Protein AF-0000000083627954 (afdb_homodimer)

Nearest PDB structures (foldseek):
  4v6y-assembly1_BO  TM=8.436E-01  e=3.406E-04  Escherichia coli K-12
  4v6o-assembly1_BQ  TM=8.320E-01  e=8.347E-04  Escherichia coli
  5ady-assembly1_O  TM=8.513E-01  e=1.393E-03  Escherichia coli K-12
  6q98-assembly1_O  TM=7.964E-01  e=1.011E-03  Escherichia coli
  4v73-assembly1_BO  TM=7.609E-01  e=8.347E-04  Escherichia coli K-12

Foldseek 3Di:
DPPPPPPPPPPPDDPPPPPPPPCPPVRVVCCVVAQKEWDWDAAPAAIKIWIAGNVVRDTQDIDMCPDPVNVVVDPGRHDVVVVVVRVVVVCVSCVVSVHHDHDYDYDPDDPRD/DPPPPPPPPPPPDPPVPPPPPPCPPVRVVCCVVAQKEWDWDAAPAAIKIWIAGNVVRDTQDIDMCPDPVNVVVDPGRHDVVVVVVRVVVVCVSCVVSVHHDHDYDYDDPDPRD

Radius of gyration: 27.1 Å; Cα contacts (8 Å, |Δi|>4): 334; chains: 2; bounding box: 113×50×90 Å

Structure (mmCIF, N/CA/C/O backbone):
data_AF-0000000083627954-model_v1
#
loop_
_entity.id
_entity.type
_entity.pdbx_description
1 polymer '50S ribosomal protein L18-like'
#
loop_
_atom_site.group_PDB
_atom_site.id
_atom_site.type_symbol
_atom_site.label_atom_id
_atom_site.label_alt_id
_atom_site.label_comp_id
_atom_site.label_asym_id
_atom_site.label_entity_id
_atom_site.label_seq_id
_atom_site.pdbx_PDB_ins_code
_atom_site.Cartn_x
_atom_site.Cartn_y
_atom_site.Cartn_z
_atom_site.occupancy
_atom_site.B_iso_or_equiv
_atom_site.auth_seq_id
_atom_site.auth_comp_id
_atom_site.auth_asym_id
_atom_site.auth_atom_id
_atom_site.pdbx_PDB_model_num
ATOM 1 N N . GLY A 1 1 ? 59.25 28.984 -39.719 1 26.7 1 GLY A N 1
ATOM 2 C CA . GLY A 1 1 ? 57.844 29.266 -39.969 1 26.7 1 GLY A CA 1
ATOM 3 C C . GLY A 1 1 ? 56.906 28.703 -38.938 1 26.7 1 GLY A C 1
ATOM 4 O O . GLY A 1 1 ? 57 27.531 -38.562 1 26.7 1 GLY A O 1
ATOM 5 N N . SER A 1 2 ? 56.531 29.641 -37.938 1 31.31 2 SER A N 1
ATOM 6 C CA . SER A 1 2 ? 55.906 29.547 -36.625 1 31.31 2 SER A CA 1
ATOM 7 C C . SER A 1 2 ? 54.5 28.984 -36.719 1 31.31 2 SER A C 1
ATOM 9 O O . SER A 1 2 ? 53.594 29.609 -37.312 1 31.31 2 SER A O 1
ATOM 11 N N . VAL A 1 3 ? 54.469 27.719 -37.188 1 38.28 3 VAL A N 1
ATOM 12 C CA . VAL A 1 3 ? 53.188 27.047 -37.375 1 38.28 3 VAL A CA 1
ATOM 13 C C . VAL A 1 3 ? 52.312 27.203 -36.125 1 38.28 3 VAL A C 1
ATOM 15 O O . VAL A 1 3 ? 52.75 26.875 -35 1 38.28 3 VAL A O 1
ATOM 18 N N . ILE A 1 4 ? 51.594 28.375 -36.031 1 34.94 4 ILE A N 1
ATOM 19 C CA . ILE A 1 4 ? 50.531 28.797 -35.125 1 34.94 4 ILE A CA 1
ATOM 20 C C . ILE A 1 4 ? 49.562 27.641 -34.875 1 34.94 4 ILE A C 1
ATOM 22 O O . ILE A 1 4 ? 48.906 27.172 -35.812 1 34.94 4 ILE A O 1
ATOM 26 N N . ARG A 1 5 ? 49.969 26.672 -34.062 1 35.81 5 ARG A N 1
ATOM 27 C CA . ARG A 1 5 ? 49.125 25.609 -33.562 1 35.81 5 ARG A CA 1
ATOM 28 C C . ARG A 1 5 ? 47.812 26.156 -33 1 35.81 5 ARG A C 1
ATOM 30 O O . ARG A 1 5 ? 47.812 27 -32.094 1 35.81 5 ARG A O 1
ATOM 37 N N . ALA A 1 6 ? 46.875 26.625 -33.938 1 33.19 6 ALA A N 1
ATOM 38 C CA . ALA A 1 6 ? 45.531 27.047 -33.594 1 33.19 6 ALA A CA 1
ATOM 39 C C . ALA A 1 6 ? 44.938 26.141 -32.5 1 33.19 6 ALA A C 1
ATOM 41 O O . ALA A 1 6 ? 44.938 24.922 -32.656 1 33.19 6 ALA A O 1
ATOM 42 N N . ALA A 1 7 ? 45.25 26.484 -31.25 1 32.53 7 ALA A N 1
ATOM 43 C CA . ALA A 1 7 ? 44.688 25.969 -30.016 1 32.53 7 ALA A CA 1
ATOM 44 C C . ALA A 1 7 ? 43.156 25.859 -30.109 1 32.53 7 ALA A C 1
ATOM 46 O O . ALA A 1 7 ? 42.469 26.859 -30.281 1 32.53 7 ALA A O 1
ATOM 47 N N . TRP A 1 8 ? 42.625 25 -31.062 1 34.22 8 TRP A N 1
ATOM 48 C CA . TRP A 1 8 ? 41.219 24.703 -31.047 1 34.22 8 TRP A CA 1
ATOM 49 C C . TRP A 1 8 ? 40.688 24.562 -29.625 1 34.22 8 TRP A C 1
ATOM 51 O O . TRP A 1 8 ? 41.188 23.734 -28.859 1 34.22 8 TRP A O 1
ATOM 61 N N . THR A 1 9 ? 40.594 25.719 -28.922 1 34.12 9 THR A N 1
ATOM 62 C CA . THR A 1 9 ? 39.844 25.844 -27.672 1 34.12 9 THR A CA 1
ATOM 63 C C . THR A 1 9 ? 38.594 24.984 -27.719 1 34.12 9 THR A C 1
ATOM 65 O O . THR A 1 9 ? 37.719 25.172 -28.562 1 34.12 9 THR A O 1
ATOM 68 N N . ARG A 1 10 ? 38.781 23.641 -27.594 1 35.47 10 ARG A N 1
ATOM 69 C CA . ARG A 1 10 ? 37.688 22.719 -27.297 1 35.47 10 ARG A CA 1
ATOM 70 C C . ARG A 1 10 ? 36.656 23.359 -26.359 1 35.47 10 ARG A C 1
ATOM 72 O O . ARG A 1 10 ? 37 23.688 -25.219 1 35.47 10 ARG A O 1
ATOM 79 N N . ARG A 1 11 ? 35.781 24.312 -26.859 1 35.22 11 ARG A N 1
ATOM 80 C CA . ARG A 1 11 ? 34.625 24.812 -26.109 1 35.22 11 ARG A CA 1
ATOM 81 C C . ARG A 1 11 ? 34.062 23.719 -25.203 1 35.22 11 ARG A C 1
ATOM 83 O O . ARG A 1 11 ? 33.812 22.594 -25.656 1 35.22 11 ARG A O 1
ATOM 90 N N . SER A 1 12 ? 34.5 23.719 -23.938 1 32.72 12 SER A N 1
ATOM 91 C CA . SER A 1 12 ? 33.938 22.969 -22.797 1 32.72 12 SER A CA 1
ATOM 92 C C . SER A 1 12 ? 32.438 22.844 -22.891 1 32.72 12 SER A C 1
ATOM 94 O O . SER A 1 12 ? 31.766 23.734 -23.406 1 32.72 12 SER A O 1
ATOM 96 N N . ARG A 1 13 ? 31.875 21.641 -23.219 1 35.28 13 ARG A N 1
ATOM 97 C CA . ARG A 1 13 ? 30.531 21.109 -23.094 1 35.28 13 ARG A CA 1
ATOM 98 C C . ARG A 1 13 ? 29.781 21.75 -21.922 1 35.28 13 ARG A C 1
ATOM 100 O O . ARG A 1 13 ? 30.297 21.812 -20.812 1 35.28 13 ARG A O 1
ATOM 107 N N . GLY A 1 14 ? 28.984 22.859 -22.141 1 31.97 14 GLY A N 1
ATOM 108 C CA . GLY A 1 14 ? 28 23.641 -21.406 1 31.97 14 GLY A CA 1
ATOM 109 C C . GLY A 1 14 ? 27.312 22.859 -20.312 1 31.97 14 GLY A C 1
ATOM 110 O O . GLY A 1 14 ? 26.844 21.734 -20.547 1 31.97 14 GLY A O 1
ATOM 111 N N . GLU A 1 15 ? 27.828 22.906 -19.094 1 32.25 15 GLU A N 1
ATOM 112 C CA . GLU A 1 15 ? 27.219 22.594 -17.812 1 32.25 15 GLU A CA 1
ATOM 113 C C . GLU A 1 15 ? 25.75 23 -17.797 1 32.25 15 GLU A C 1
ATOM 115 O O . GLU A 1 15 ? 25.438 24.203 -17.828 1 32.25 15 GLU A O 1
ATOM 120 N N . ALA A 1 16 ? 24.906 22.516 -18.719 1 35.84 16 ALA A N 1
ATOM 121 C CA . ALA A 1 16 ? 23.484 22.656 -18.453 1 35.84 16 ALA A CA 1
ATOM 122 C C . ALA A 1 16 ? 23.188 22.75 -16.969 1 35.84 16 ALA A C 1
ATOM 124 O O . ALA A 1 16 ? 23.469 21.828 -16.203 1 35.84 16 ALA A O 1
ATOM 125 N N . GLU A 1 17 ? 23.281 23.906 -16.344 1 35.81 17 GLU A N 1
ATOM 126 C CA . GLU A 1 17 ? 22.828 24.281 -15.008 1 35.81 17 GLU A CA 1
ATOM 127 C C . GLU A 1 17 ? 21.531 23.562 -14.648 1 35.81 17 GLU A C 1
ATOM 129 O O . GLU A 1 17 ? 20.547 23.656 -15.383 1 35.81 17 GLU A O 1
ATOM 134 N N . LYS A 1 18 ? 21.562 22.406 -14.148 1 38.94 18 LYS A N 1
ATOM 135 C CA . LYS A 1 18 ? 20.438 21.797 -13.453 1 38.94 18 LYS A CA 1
ATOM 136 C C . LYS A 1 18 ? 19.625 22.828 -12.688 1 38.94 18 LYS A C 1
ATOM 138 O O . LYS A 1 18 ? 20.125 23.438 -11.734 1 38.94 18 LYS A O 1
ATOM 143 N N . ARG A 1 19 ? 19 23.781 -13.367 1 37.53 19 ARG A N 1
ATOM 144 C CA . ARG A 1 19 ? 18.031 24.562 -12.602 1 37.53 19 ARG A CA 1
ATOM 145 C C . ARG A 1 19 ? 17.359 23.688 -11.539 1 37.53 19 ARG A C 1
ATOM 147 O O . ARG A 1 19 ? 16.906 22.578 -11.836 1 37.53 19 ARG A O 1
ATOM 154 N N . PRO A 1 20 ? 17.625 23.984 -10.242 1 37.38 20 PRO A N 1
ATOM 155 C CA . PRO A 1 20 ? 16.891 23.188 -9.258 1 37.38 20 PRO A CA 1
ATOM 156 C C . PRO A 1 20 ? 15.406 23.047 -9.586 1 37.38 20 PRO A C 1
ATOM 158 O O . PRO A 1 20 ? 14.781 24 -10.055 1 37.38 20 PRO A O 1
ATOM 161 N N . ASN A 1 21 ? 14.938 22.078 -10.188 1 39.53 21 ASN A N 1
ATOM 162 C CA . ASN A 1 21 ? 13.516 21.812 -10.336 1 39.53 21 ASN A CA 1
ATOM 163 C C . ASN A 1 21 ? 12.703 22.438 -9.203 1 39.53 21 ASN A C 1
ATOM 165 O O . ASN A 1 21 ? 12.859 22.078 -8.039 1 39.53 21 ASN A O 1
ATOM 169 N N . ARG A 1 22 ? 12.562 23.719 -9.141 1 38.47 22 ARG A N 1
ATOM 170 C CA . ARG A 1 22 ? 11.641 24.359 -8.219 1 38.47 22 ARG A CA 1
ATOM 171 C C . ARG A 1 22 ? 10.406 23.5 -7.973 1 38.47 22 ARG A C 1
ATOM 173 O O . ARG A 1 22 ? 9.68 23.172 -8.906 1 38.47 22 ARG A O 1
ATOM 180 N N . LYS A 1 23 ? 10.508 22.547 -7.121 1 46 23 LYS A N 1
ATOM 181 C CA . LYS A 1 23 ? 9.312 21.844 -6.668 1 46 23 LYS A CA 1
ATOM 182 C C . LYS A 1 23 ? 8.141 22.812 -6.48 1 46 23 LYS A C 1
ATOM 184 O O . LYS A 1 23 ? 8.289 23.859 -5.855 1 46 23 LYS A O 1
ATOM 189 N N . SER A 1 24 ? 7.195 22.859 -7.398 1 44.44 24 SER A N 1
ATOM 190 C CA . SER A 1 24 ? 6.008 23.703 -7.363 1 44.44 24 SER A CA 1
ATOM 191 C C . SER A 1 24 ? 5.457 23.828 -5.949 1 44.44 24 SER A C 1
ATOM 193 O O . SER A 1 24 ? 5.742 23 -5.09 1 44.44 24 SER A O 1
ATOM 195 N N . TRP A 1 25 ? 4.863 25 -5.586 1 42.97 25 TRP A N 1
ATOM 196 C CA . TRP A 1 25 ? 4.125 25.266 -4.359 1 42.97 25 TRP A CA 1
ATOM 197 C C . TRP A 1 25 ? 3.283 24.062 -3.953 1 42.97 25 TRP A C 1
ATOM 199 O O . TRP A 1 25 ? 3.143 23.766 -2.764 1 42.97 25 TRP A O 1
ATOM 209 N N . LYS A 1 26 ? 2.662 23.484 -4.879 1 47.94 26 LYS A N 1
ATOM 210 C CA . LYS A 1 26 ? 1.854 22.281 -4.656 1 47.94 26 LYS A CA 1
ATOM 211 C C . LYS A 1 26 ? 2.695 21.156 -4.066 1 47.94 26 LYS A C 1
ATOM 213 O O . LYS A 1 26 ? 2.246 20.453 -3.158 1 47.94 26 LYS A O 1
ATOM 218 N N . ARG A 1 27 ? 3.928 21.094 -4.441 1 51.12 27 ARG A N 1
ATOM 219 C CA . ARG A 1 27 ? 4.82 20.078 -3.895 1 51.12 27 ARG A CA 1
ATOM 220 C C . ARG A 1 27 ? 5.141 20.359 -2.43 1 51.12 27 ARG A C 1
ATOM 222 O O . ARG A 1 27 ? 5.199 19.438 -1.612 1 51.12 27 ARG A O 1
ATOM 229 N N . ARG A 1 28 ? 5.41 21.578 -2.211 1 49.59 28 ARG A N 1
ATOM 230 C CA . ARG A 1 28 ? 5.723 21.969 -0.838 1 49.59 28 ARG A CA 1
ATOM 231 C C . ARG A 1 28 ? 4.551 21.672 0.093 1 49.59 28 ARG A C 1
ATOM 233 O O . ARG A 1 28 ? 4.742 21.172 1.199 1 49.59 28 ARG A O 1
ATOM 240 N N . THR A 1 29 ? 3.396 22.156 -0.381 1 51.62 29 THR A N 1
ATOM 241 C CA . THR A 1 29 ? 2.229 21.875 0.447 1 51.62 29 THR A CA 1
ATOM 242 C C . THR A 1 29 ? 2.029 20.375 0.613 1 51.62 29 THR A C 1
ATOM 244 O O . THR A 1 29 ? 1.646 19.906 1.688 1 51.62 29 THR A O 1
ATOM 247 N N . ASP A 1 30 ? 2.484 19.688 -0.4 1 54.75 30 ASP A N 1
ATOM 248 C CA . ASP A 1 30 ? 2.355 18.234 -0.347 1 54.75 30 ASP A CA 1
ATOM 249 C C . ASP A 1 30 ? 3.318 17.641 0.676 1 54.75 30 ASP A C 1
ATOM 251 O O . ASP A 1 30 ? 2.957 16.719 1.411 1 54.75 30 ASP A O 1
ATOM 255 N N . MET A 1 31 ? 4.562 18.203 0.686 1 54.94 31 MET A N 1
ATOM 256 C CA . MET A 1 31 ? 5.551 17.672 1.62 1 54.94 31 MET A CA 1
ATOM 257 C C . MET A 1 31 ? 5.113 17.906 3.062 1 54.94 31 MET A C 1
ATOM 259 O O . MET A 1 31 ? 5.402 17.094 3.939 1 54.94 31 MET A O 1
ATOM 263 N N . TYR A 1 32 ? 4.438 19.047 3.186 1 56.34 32 TYR A N 1
ATOM 264 C CA . TYR A 1 32 ? 4.004 19.328 4.551 1 56.34 32 TYR A CA 1
ATOM 265 C C . TYR A 1 32 ? 2.768 18.5 4.906 1 56.34 32 TYR A C 1
ATOM 267 O O . TYR A 1 32 ? 2.607 18.078 6.055 1 56.34 32 TYR A O 1
ATOM 275 N N . MET A 1 33 ? 2.156 18.219 3.85 1 64.75 33 MET A N 1
ATOM 276 C CA . MET A 1 33 ? 0.904 17.531 4.148 1 64.75 33 MET A CA 1
ATOM 277 C C . MET A 1 33 ? 1.073 16.016 4.02 1 64.75 33 MET A C 1
ATOM 279 O O . MET A 1 33 ? 0.304 15.25 4.602 1 64.75 33 MET A O 1
ATOM 283 N N . ARG A 1 34 ? 2.227 15.672 3.318 1 71.56 34 ARG A N 1
ATOM 284 C CA . ARG A 1 34 ? 2.486 14.25 3.119 1 71.56 34 ARG A CA 1
ATOM 285 C C . ARG A 1 34 ? 3.975 13.945 3.244 1 71.56 34 ARG A C 1
ATOM 287 O O . ARG A 1 34 ? 4.617 13.555 2.268 1 71.56 34 ARG A O 1
ATOM 294 N N . PRO A 1 35 ? 4.559 13.984 4.387 1 84.06 35 PRO A N 1
ATOM 295 C CA . PRO A 1 35 ? 6.016 13.938 4.52 1 84.06 35 PRO A CA 1
ATOM 296 C C . PRO A 1 35 ? 6.582 12.539 4.289 1 84.06 35 PRO A C 1
ATOM 298 O O . PRO A 1 35 ? 7.785 12.383 4.07 1 84.06 35 PRO A O 1
ATOM 301 N N . PHE A 1 36 ? 5.672 11.594 4.242 1 93 36 PHE A N 1
ATOM 302 C CA . PHE A 1 36 ? 6.199 10.242 4.125 1 93 36 PHE A CA 1
ATOM 303 C C . PHE A 1 36 ? 5.754 9.602 2.818 1 93 36 PHE A C 1
ATOM 305 O O . PHE A 1 36 ? 4.586 9.688 2.439 1 93 36 PHE A O 1
ATOM 312 N N . LEU A 1 37 ? 6.766 8.953 2.15 1 94.12 37 LEU A N 1
ATOM 313 C CA . LEU A 1 37 ? 6.535 8.32 0.859 1 94.12 37 LEU A CA 1
ATOM 314 C C . LEU A 1 37 ? 6.832 6.824 0.932 1 94.12 37 LEU A C 1
ATOM 316 O O . LEU A 1 37 ? 7.922 6.422 1.341 1 94.12 37 LEU A O 1
ATOM 320 N N . LEU A 1 38 ? 5.812 6.086 0.579 1 94.81 38 LEU A N 1
ATOM 321 C CA . LEU A 1 38 ? 5.996 4.645 0.441 1 94.81 38 LEU A CA 1
ATOM 322 C C . LEU A 1 38 ? 6.418 4.285 -0.979 1 94.81 38 LEU A C 1
ATOM 324 O O . LEU A 1 38 ? 5.785 4.719 -1.947 1 94.81 38 LEU A O 1
ATOM 328 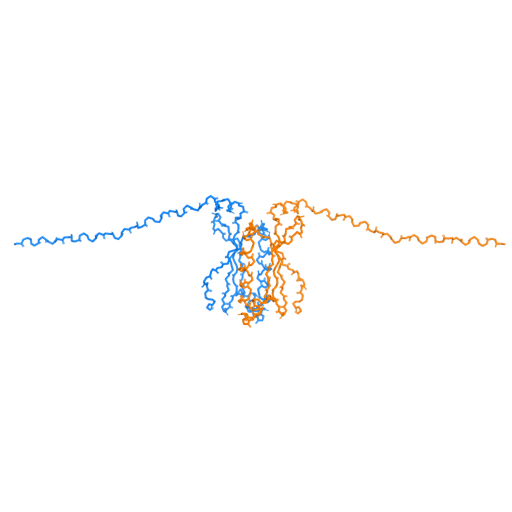N N . ASP A 1 39 ? 7.523 3.543 -1.063 1 93.88 39 ASP A N 1
ATOM 329 C CA . ASP A 1 39 ? 8.047 3.021 -2.322 1 93.88 39 ASP A CA 1
ATOM 330 C C . ASP A 1 39 ? 8.094 1.495 -2.309 1 93.88 39 ASP A C 1
ATOM 332 O O . ASP A 1 39 ? 8.781 0.899 -1.474 1 93.88 39 ASP A O 1
ATOM 336 N N . ILE A 1 40 ? 7.324 0.883 -3.283 1 93.56 40 ILE A N 1
ATOM 337 C CA . ILE A 1 40 ? 7.312 -0.574 -3.352 1 93.56 40 ILE A CA 1
ATOM 338 C C . ILE A 1 40 ? 7.93 -1.033 -4.672 1 93.56 40 ILE A C 1
ATOM 340 O O . ILE A 1 40 ? 7.574 -0.528 -5.738 1 93.56 40 ILE A O 1
ATOM 344 N N . PHE A 1 41 ? 8.859 -1.958 -4.551 1 91.88 41 PHE A N 1
ATOM 345 C CA . PHE A 1 41 ? 9.523 -2.559 -5.699 1 91.88 41 PHE A CA 1
ATOM 346 C C . PHE A 1 41 ? 9.125 -4.02 -5.855 1 91.88 41 PHE A C 1
ATOM 348 O O . PHE A 1 41 ? 9.258 -4.809 -4.918 1 91.88 41 PHE A O 1
ATOM 355 N N . PHE A 1 42 ? 8.516 -4.32 -7.043 1 89.25 42 PHE A N 1
ATOM 356 C CA . PHE A 1 42 ? 8.164 -5.691 -7.402 1 89.25 42 PHE A CA 1
ATOM 357 C C . PHE A 1 42 ? 9.133 -6.246 -8.445 1 89.25 42 PHE A C 1
ATOM 359 O O . PHE A 1 42 ? 9.266 -5.684 -9.531 1 89.25 42 PHE A O 1
ATOM 366 N N . SER A 1 43 ? 9.859 -7.289 -8.102 1 87.88 43 SER A N 1
ATOM 367 C CA . SER A 1 43 ? 10.688 -8.008 -9.07 1 87.88 43 SER A CA 1
ATOM 368 C C . SER A 1 43 ? 10.172 -9.422 -9.289 1 87.88 43 SER A C 1
ATOM 370 O O . SER A 1 43 ? 9.156 -9.82 -8.719 1 87.88 43 SER A O 1
ATOM 372 N N . LYS A 1 44 ? 10.844 -10.117 -10.148 1 89.25 44 LYS A N 1
ATOM 373 C CA . LYS A 1 44 ? 10.508 -11.516 -10.359 1 89.25 44 LYS A CA 1
ATOM 374 C C . LYS A 1 44 ? 11.031 -12.383 -9.219 1 89.25 44 LYS A C 1
ATOM 376 O O . LYS A 1 44 ? 10.703 -13.57 -9.133 1 89.25 44 LYS A O 1
ATOM 381 N N . LYS A 1 45 ? 11.742 -11.727 -8.289 1 92.75 45 LYS A N 1
ATOM 382 C CA . LYS A 1 45 ? 12.414 -12.539 -7.281 1 92.75 45 LYS A CA 1
ATOM 383 C C . LYS A 1 45 ? 11.938 -12.172 -5.875 1 92.75 45 LYS A C 1
ATOM 385 O O . LYS A 1 45 ? 11.922 -13.023 -4.98 1 92.75 45 LYS A O 1
ATOM 390 N N . PHE A 1 46 ? 11.664 -10.93 -5.719 1 95.31 46 PHE A N 1
ATOM 391 C CA . PHE A 1 46 ? 11.297 -10.516 -4.371 1 95.31 46 PHE A CA 1
ATOM 392 C C . PHE A 1 46 ? 10.461 -9.242 -4.402 1 95.31 46 PHE A C 1
ATOM 394 O O . PHE A 1 46 ? 10.305 -8.625 -5.461 1 95.31 46 PHE A O 1
ATOM 401 N N . ILE A 1 47 ? 9.859 -8.891 -3.273 1 94.19 47 ILE A N 1
ATOM 402 C CA . ILE A 1 47 ? 9.141 -7.641 -3.033 1 94.19 47 ILE A CA 1
ATOM 403 C C . ILE A 1 47 ? 9.867 -6.82 -1.976 1 94.19 47 ILE A C 1
ATOM 405 O O . ILE A 1 47 ? 10.297 -7.352 -0.948 1 94.19 47 ILE A O 1
ATOM 409 N N . HIS A 1 48 ? 10.07 -5.578 -2.338 1 96.12 48 HIS A N 1
ATOM 410 C CA . HIS A 1 48 ? 10.773 -4.668 -1.438 1 96.12 48 HIS A CA 1
ATOM 411 C C . HIS A 1 48 ? 9.984 -3.377 -1.241 1 96.12 48 HIS A C 1
ATOM 413 O O . HIS A 1 48 ? 9.555 -2.754 -2.213 1 96.12 48 HIS A O 1
ATOM 419 N N . ALA A 1 49 ? 9.75 -3.006 0.083 1 96.44 49 ALA A N 1
ATOM 420 C CA . ALA A 1 49 ? 9.055 -1.768 0.422 1 96.44 49 ALA A CA 1
ATOM 421 C C . ALA A 1 49 ? 9.922 -0.872 1.3 1 96.44 49 ALA A C 1
ATOM 423 O O . ALA A 1 49 ? 10.609 -1.355 2.201 1 96.44 49 ALA A O 1
ATOM 424 N N . LYS A 1 50 ? 9.844 0.423 1.017 1 96.81 50 LYS A N 1
ATOM 425 C CA . LYS A 1 50 ? 10.641 1.415 1.734 1 96.81 50 LYS A CA 1
ATOM 426 C C . LYS A 1 50 ? 9.82 2.672 2.02 1 96.81 50 LYS A C 1
ATOM 428 O O . LYS A 1 50 ? 9.141 3.189 1.134 1 96.81 50 LYS A O 1
ATOM 433 N N . LEU A 1 51 ? 9.875 3.023 3.25 1 96.69 51 LEU A N 1
ATOM 434 C CA . LEU A 1 51 ? 9.234 4.27 3.666 1 96.69 51 LEU A CA 1
ATOM 435 C C . LEU A 1 51 ? 10.273 5.355 3.918 1 96.69 51 LEU A C 1
ATOM 437 O O . LEU A 1 51 ? 11.227 5.148 4.68 1 96.69 51 LEU A O 1
ATOM 441 N N . THR A 1 52 ? 10.062 6.473 3.225 1 96.44 52 THR A N 1
ATOM 442 C CA . THR A 1 52 ? 11.047 7.547 3.34 1 96.44 52 THR A CA 1
ATOM 443 C C . THR A 1 52 ? 10.367 8.852 3.748 1 96.44 52 THR A C 1
ATOM 445 O O . THR A 1 52 ? 9.211 9.094 3.4 1 96.44 52 THR A O 1
ATOM 448 N N . HIS A 1 53 ? 11.141 9.656 4.535 1 94.5 53 HIS A N 1
ATOM 449 C CA . HIS A 1 53 ? 10.727 11.031 4.773 1 94.5 53 HIS A CA 1
ATOM 450 C C . HIS A 1 53 ? 11.078 11.93 3.592 1 94.5 53 HIS A C 1
ATOM 452 O O . HIS A 1 53 ? 12.258 12.094 3.26 1 94.5 53 HIS A O 1
ATOM 458 N N . ARG A 1 54 ? 10.086 12.508 3.031 1 88.25 54 ARG A N 1
ATOM 459 C CA . ARG A 1 54 ? 10.289 13.266 1.805 1 88.25 54 ARG A CA 1
ATOM 460 C C . ARG A 1 54 ? 11.195 14.469 2.049 1 88.25 54 ARG A C 1
ATOM 462 O O . ARG A 1 54 ? 12.047 14.789 1.222 1 88.25 54 ARG A O 1
ATOM 469 N N . GLY A 1 55 ? 11.008 15.117 3.141 1 85.88 55 GLY A N 1
ATOM 470 C CA . GLY A 1 55 ? 11.758 16.328 3.443 1 85.88 55 GLY A CA 1
ATOM 471 C C . GLY A 1 55 ? 13.227 16.062 3.715 1 85.88 55 GLY A C 1
ATOM 472 O O . GLY A 1 55 ? 14.086 16.812 3.238 1 85.88 55 GLY A O 1
ATOM 473 N N . THR A 1 56 ? 13.562 15.016 4.328 1 91.19 56 THR A N 1
ATOM 474 C CA . THR A 1 56 ? 14.93 14.766 4.758 1 91.19 56 THR A CA 1
ATOM 475 C C . THR A 1 56 ? 15.562 13.633 3.945 1 91.19 56 THR A C 1
ATOM 477 O O . THR A 1 56 ? 16.766 13.398 4.031 1 91.19 56 THR A O 1
ATOM 480 N N . SER A 1 57 ? 14.781 12.906 3.219 1 92.94 57 SER A N 1
ATOM 481 C CA . SER A 1 57 ? 15.211 11.758 2.426 1 92.94 57 SER A CA 1
ATOM 482 C C . SER A 1 57 ? 15.719 10.625 3.318 1 92.94 57 SER A C 1
ATOM 484 O O . SER A 1 57 ? 16.391 9.703 2.846 1 92.94 57 SER A O 1
ATOM 486 N N . LYS A 1 58 ? 15.391 10.727 4.562 1 96.12 58 LYS A N 1
ATOM 487 C CA . LYS A 1 58 ? 15.766 9.648 5.477 1 96.12 58 LYS A CA 1
ATOM 488 C C . LYS A 1 58 ? 14.82 8.461 5.344 1 96.12 58 LYS A C 1
ATOM 490 O O . LYS A 1 58 ? 13.602 8.633 5.242 1 96.12 58 LYS A O 1
ATOM 495 N N . VAL A 1 59 ? 15.492 7.297 5.375 1 97.94 59 VAL A N 1
ATOM 496 C CA . VAL A 1 59 ? 14.703 6.07 5.375 1 97.94 59 VAL A CA 1
ATOM 497 C C . VAL A 1 59 ? 14.156 5.812 6.777 1 97.94 59 VAL A C 1
ATOM 499 O O . VAL A 1 59 ? 14.914 5.766 7.75 1 97.94 59 VAL A O 1
ATOM 502 N N . ILE A 1 60 ? 12.883 5.648 6.828 1 97.38 60 ILE A N 1
ATOM 503 C CA . ILE A 1 60 ? 12.219 5.43 8.109 1 97.38 60 ILE A CA 1
ATOM 504 C C . ILE A 1 60 ? 12.195 3.939 8.438 1 97.38 60 ILE A C 1
ATOM 506 O O . ILE A 1 60 ? 12.555 3.533 9.547 1 97.38 60 ILE A O 1
ATOM 510 N N . CYS A 1 61 ? 11.758 3.121 7.488 1 97.62 61 CYS A N 1
ATOM 511 C CA . CYS A 1 61 ? 11.734 1.674 7.664 1 97.62 61 CYS A CA 1
ATOM 512 C C . CYS A 1 61 ? 11.688 0.962 6.316 1 97.62 61 CYS A C 1
ATOM 514 O O . CYS A 1 61 ? 11.469 1.595 5.281 1 97.62 61 CYS A O 1
ATOM 516 N N . VAL A 1 62 ? 12.062 -0.344 6.395 1 97.81 62 VAL A N 1
ATOM 517 C CA . VAL A 1 62 ? 12.102 -1.179 5.199 1 97.81 62 VAL A CA 1
ATOM 518 C C . VAL A 1 62 ? 11.531 -2.561 5.516 1 97.81 62 VAL A C 1
ATOM 520 O O . VAL A 1 62 ? 11.602 -3.018 6.66 1 97.81 62 VAL A O 1
ATOM 523 N N . ALA A 1 63 ? 10.875 -3.156 4.516 1 97.44 63 ALA A N 1
ATOM 524 C CA . ALA A 1 63 ? 10.469 -4.555 4.547 1 97.44 63 ALA A CA 1
ATOM 525 C C . ALA A 1 63 ? 10.734 -5.238 3.209 1 97.44 63 ALA A C 1
ATOM 527 O O . ALA A 1 63 ? 10.5 -4.652 2.148 1 97.44 63 ALA A O 1
ATOM 528 N N . THR A 1 64 ? 11.273 -6.453 3.24 1 97.5 64 THR A N 1
ATOM 529 C CA . THR A 1 64 ? 11.57 -7.188 2.016 1 97.5 64 THR A CA 1
ATOM 530 C C . THR A 1 64 ? 11.383 -8.688 2.225 1 97.5 64 THR A C 1
ATOM 532 O O . THR A 1 64 ? 11.695 -9.219 3.295 1 97.5 64 THR A O 1
ATOM 535 N N . THR A 1 65 ? 10.852 -9.312 1.183 1 96.88 65 THR A N 1
ATOM 536 C CA . THR A 1 65 ? 10.648 -10.758 1.274 1 96.88 65 THR A CA 1
ATOM 537 C C . THR A 1 65 ? 11.984 -11.492 1.171 1 96.88 65 THR A C 1
ATOM 539 O O . THR A 1 65 ? 12.07 -12.68 1.498 1 96.88 65 THR A O 1
ATOM 542 N N . ASN A 1 66 ? 12.953 -10.805 0.762 1 96.31 66 ASN A N 1
ATOM 543 C CA . ASN A 1 66 ? 14.281 -11.398 0.603 1 96.31 66 ASN A CA 1
ATOM 544 C C . ASN A 1 66 ? 15.062 -11.375 1.91 1 96.31 66 ASN A C 1
ATOM 546 O O . ASN A 1 66 ? 16.234 -11.781 1.946 1 96.31 66 ASN A O 1
ATOM 550 N N . ALA A 1 67 ? 14.445 -10.883 2.932 1 96.75 67 ALA A N 1
ATOM 551 C CA . ALA A 1 67 ? 15.078 -10.93 4.246 1 96.75 67 ALA A CA 1
ATOM 552 C C . ALA A 1 67 ? 15.203 -12.367 4.742 1 96.75 67 ALA A C 1
ATOM 554 O O . ALA A 1 67 ? 14.312 -13.188 4.516 1 96.75 67 ALA A O 1
ATOM 555 N N . LYS A 1 68 ? 16.234 -12.641 5.465 1 93.75 68 LYS A N 1
ATOM 556 C CA . LYS A 1 68 ? 16.562 -14 5.879 1 93.75 68 LYS A CA 1
ATOM 557 C C . LYS A 1 68 ? 15.383 -14.656 6.594 1 93.75 68 LYS A C 1
ATOM 559 O O . LYS A 1 68 ? 15.031 -15.805 6.309 1 93.75 68 LYS A O 1
ATOM 564 N N . ASP A 1 69 ? 14.766 -14 7.52 1 91.31 69 ASP A N 1
ATOM 565 C CA . ASP A 1 69 ? 13.68 -14.547 8.32 1 91.31 69 ASP A CA 1
ATOM 566 C C . ASP A 1 69 ? 12.453 -14.844 7.449 1 91.31 69 ASP A C 1
ATOM 568 O O . ASP A 1 69 ? 11.773 -15.852 7.648 1 91.31 69 ASP A O 1
ATOM 572 N N . LEU A 1 70 ? 12.273 -14.086 6.398 1 93.75 70 LEU A N 1
ATOM 573 C CA . LEU A 1 70 ? 11.086 -14.266 5.574 1 93.75 70 LEU A CA 1
ATOM 574 C C . LEU A 1 70 ? 11.359 -15.211 4.414 1 93.75 70 LEU A C 1
ATOM 576 O O . LEU A 1 70 ? 10.492 -16 4.035 1 93.75 70 LEU A O 1
ATOM 580 N N . ARG A 1 71 ? 12.539 -15.055 3.922 1 92.56 71 ARG A N 1
ATOM 581 C CA . ARG A 1 71 ? 12.906 -15.844 2.752 1 92.56 71 ARG A CA 1
ATOM 582 C C . ARG A 1 71 ? 12.734 -17.328 3.023 1 92.56 71 ARG A C 1
ATOM 584 O O . ARG A 1 71 ? 12.328 -18.094 2.139 1 92.56 71 ARG A O 1
ATOM 591 N N . ASN A 1 72 ? 12.922 -17.719 4.262 1 91.62 72 ASN A N 1
ATOM 592 C CA . ASN A 1 72 ? 12.859 -19.141 4.613 1 91.62 72 ASN A CA 1
ATOM 593 C C . ASN A 1 72 ? 11.469 -19.547 5.09 1 91.62 72 ASN A C 1
ATOM 595 O O . ASN A 1 72 ? 11.156 -20.734 5.156 1 91.62 72 ASN A O 1
ATOM 599 N N . SER A 1 73 ? 10.641 -18.641 5.309 1 92.62 73 SER A N 1
ATOM 600 C CA . SER A 1 73 ? 9.344 -18.953 5.891 1 92.62 73 SER A CA 1
ATOM 601 C C . SER A 1 73 ? 8.227 -18.828 4.852 1 92.62 73 SER A C 1
ATOM 603 O O . SER A 1 73 ? 7.145 -19.391 5.031 1 92.62 73 SER A O 1
ATOM 605 N N . LEU A 1 74 ? 8.516 -18.203 3.84 1 93.12 74 LEU A N 1
ATOM 606 C CA . LEU A 1 74 ? 7.484 -17.969 2.836 1 93.12 74 LEU A CA 1
ATOM 607 C C . LEU A 1 74 ? 7.586 -19 1.711 1 93.12 74 LEU A C 1
ATOM 609 O O . LEU A 1 74 ? 8.68 -19.281 1.221 1 93.12 74 LEU A O 1
ATOM 613 N N . PRO A 1 75 ? 6.434 -19.578 1.41 1 91.94 75 PRO A N 1
ATOM 614 C CA . PRO A 1 75 ? 6.457 -20.484 0.257 1 91.94 75 PRO A CA 1
ATOM 615 C C . PRO A 1 75 ? 6.875 -19.781 -1.034 1 91.94 75 PRO A C 1
ATOM 617 O O . PRO A 1 75 ? 7.52 -20.391 -1.892 1 91.94 75 PRO A O 1
ATOM 620 N N . SER A 1 76 ? 6.418 -18.531 -1.194 1 93.06 76 SER A N 1
ATOM 621 C CA . SER A 1 76 ? 6.77 -17.688 -2.332 1 93.06 76 SER A CA 1
ATOM 622 C C . SER A 1 76 ? 7.105 -16.266 -1.883 1 93.06 76 SER A C 1
ATOM 624 O O . SER A 1 76 ? 6.453 -15.719 -0.987 1 93.06 76 SER A O 1
ATOM 626 N N . LEU A 1 77 ? 8.031 -15.766 -2.604 1 94.56 77 LEU A N 1
ATOM 627 C CA . LEU A 1 77 ? 8.477 -14.43 -2.217 1 94.56 77 LEU A CA 1
ATOM 628 C C . LEU A 1 77 ? 7.727 -13.359 -2.996 1 94.56 77 LEU A C 1
ATOM 630 O O . LEU A 1 77 ? 7.938 -12.164 -2.779 1 94.56 77 LEU A O 1
ATOM 634 N N . ILE A 1 78 ? 6.816 -13.875 -3.922 1 91.81 78 ILE A N 1
ATOM 635 C CA . ILE A 1 78 ? 6.223 -12.867 -4.793 1 91.81 78 ILE A CA 1
ATOM 636 C C . ILE A 1 78 ? 4.727 -13.133 -4.953 1 91.81 78 ILE A C 1
ATOM 638 O O . ILE A 1 78 ? 4.082 -12.578 -5.844 1 91.81 78 ILE A O 1
ATOM 642 N N . ASP A 1 79 ? 4.184 -13.961 -4.145 1 89.5 79 ASP A N 1
ATOM 643 C CA . ASP A 1 79 ? 2.756 -14.242 -4.262 1 89.5 79 ASP A CA 1
ATOM 644 C C . ASP A 1 79 ? 1.935 -13.281 -3.402 1 89.5 79 ASP A C 1
ATOM 646 O O . ASP A 1 79 ? 2.492 -12.438 -2.693 1 89.5 79 ASP A O 1
ATOM 650 N N . PRO A 1 80 ? 0.634 -13.312 -3.529 1 88.62 80 PRO A N 1
ATOM 651 C CA . PRO A 1 80 ? -0.215 -12.367 -2.797 1 88.62 80 PRO A CA 1
ATOM 652 C C . PRO A 1 80 ? -0.002 -12.438 -1.286 1 88.62 80 PRO A C 1
ATOM 654 O O . PRO A 1 80 ? -0.118 -11.422 -0.598 1 88.62 80 PRO A O 1
ATOM 657 N N . ASP A 1 81 ? 0.273 -13.586 -0.882 1 89.56 81 ASP A N 1
ATOM 658 C CA . ASP A 1 81 ? 0.556 -13.719 0.544 1 89.56 81 ASP A CA 1
ATOM 659 C C . ASP A 1 81 ? 1.812 -12.938 0.927 1 89.56 81 ASP A C 1
ATOM 661 O O . ASP A 1 81 ? 1.869 -12.328 1.994 1 89.56 81 ASP A O 1
ATOM 665 N N . ALA A 1 82 ? 2.75 -13.008 0.103 1 93 82 ALA A N 1
ATOM 666 C CA . ALA A 1 82 ? 3.965 -12.227 0.31 1 93 82 ALA A CA 1
ATOM 667 C C . ALA A 1 82 ? 3.656 -10.734 0.34 1 93 82 ALA A C 1
ATOM 669 O O . ALA A 1 82 ? 4.168 -10 1.193 1 93 82 ALA A O 1
ATOM 670 N N . CYS A 1 83 ? 2.826 -10.258 -0.55 1 92.06 83 CYS A N 1
ATOM 671 C CA . CYS A 1 83 ? 2.404 -8.867 -0.582 1 92.06 83 CYS A CA 1
ATOM 672 C C . CYS A 1 83 ? 1.726 -8.469 0.725 1 92.06 83 CYS A C 1
ATOM 674 O O . CYS A 1 83 ? 2.01 -7.41 1.281 1 92.06 83 CYS A O 1
ATOM 676 N N . ARG A 1 84 ? 0.934 -9.312 1.116 1 91.19 84 ARG A N 1
ATOM 677 C CA . ARG A 1 84 ? 0.211 -9.07 2.361 1 91.19 84 ARG A CA 1
ATOM 678 C C . ARG A 1 84 ? 1.174 -8.945 3.537 1 91.19 84 ARG A C 1
ATOM 680 O O . ARG A 1 84 ? 1.028 -8.047 4.367 1 91.19 84 ARG A O 1
ATOM 687 N N . ILE A 1 85 ? 2.053 -9.812 3.586 1 92.94 85 ILE A N 1
ATOM 688 C CA . ILE A 1 85 ? 3.014 -9.836 4.684 1 92.94 85 ILE A CA 1
ATOM 689 C C . ILE A 1 85 ? 3.861 -8.57 4.648 1 92.94 85 ILE A C 1
ATOM 691 O O . ILE A 1 85 ? 4.098 -7.941 5.688 1 92.94 85 ILE A O 1
ATOM 695 N N . ILE A 1 86 ? 4.293 -8.156 3.492 1 94.56 86 ILE A N 1
ATOM 696 C CA . ILE A 1 86 ? 5.078 -6.934 3.367 1 94.56 86 ILE A CA 1
ATOM 697 C C . ILE A 1 86 ? 4.234 -5.73 3.785 1 94.56 86 ILE A C 1
ATOM 699 O O . ILE A 1 86 ? 4.719 -4.832 4.477 1 94.56 86 ILE A O 1
ATOM 703 N N . GLY A 1 87 ? 2.984 -5.719 3.352 1 93.25 87 GLY A N 1
ATOM 704 C CA . GLY A 1 87 ? 2.07 -4.676 3.783 1 93.25 87 GLY A CA 1
ATOM 705 C C . GLY A 1 87 ? 1.937 -4.586 5.293 1 93.25 87 GLY A C 1
ATOM 706 O O . GLY A 1 87 ? 1.971 -3.494 5.863 1 93.25 87 GLY A O 1
ATOM 707 N N . LYS A 1 88 ? 1.837 -5.699 5.859 1 93.94 88 LYS A N 1
ATOM 708 C CA . LYS A 1 88 ? 1.704 -5.75 7.312 1 93.94 88 LYS A CA 1
ATOM 709 C C . LYS A 1 88 ? 2.979 -5.266 7.996 1 93.94 88 LYS A C 1
ATOM 711 O O . LYS A 1 88 ? 2.92 -4.441 8.914 1 93.94 88 LYS A O 1
ATOM 716 N N . LEU A 1 89 ? 4.051 -5.73 7.535 1 95.44 89 LEU A N 1
ATOM 717 C CA . LEU A 1 89 ? 5.332 -5.414 8.156 1 95.44 89 LEU A CA 1
ATOM 718 C C . LEU A 1 89 ? 5.637 -3.924 8.047 1 95.44 89 LEU A C 1
ATOM 720 O O . LEU A 1 89 ? 6.039 -3.293 9.031 1 95.44 89 LEU A O 1
ATOM 724 N N . ILE A 1 90 ? 5.449 -3.4 6.863 1 96 90 ILE A N 1
ATOM 725 C CA . ILE A 1 90 ? 5.77 -1.992 6.656 1 96 90 ILE A CA 1
ATOM 726 C C . ILE A 1 90 ? 4.824 -1.123 7.488 1 96 90 ILE A C 1
ATOM 728 O O . ILE A 1 90 ? 5.238 -0.098 8.039 1 96 90 ILE A O 1
ATOM 732 N N . ALA A 1 91 ? 3.566 -1.528 7.59 1 93.88 91 ALA A N 1
ATOM 733 C CA . ALA A 1 91 ? 2.598 -0.798 8.406 1 93.88 91 ALA A CA 1
ATOM 734 C C . ALA A 1 91 ? 2.996 -0.814 9.875 1 93.88 91 ALA A C 1
ATOM 736 O O . ALA A 1 91 ? 2.982 0.224 10.539 1 93.88 91 ALA A O 1
ATOM 737 N N . GLU A 1 92 ? 3.363 -1.948 10.352 1 94.75 92 GLU A N 1
ATOM 738 C CA . GLU A 1 92 ? 3.75 -2.102 11.75 1 94.75 92 GLU A CA 1
ATOM 739 C C . GLU A 1 92 ? 5.012 -1.301 12.062 1 94.75 92 GLU A C 1
ATOM 741 O O . GLU A 1 92 ? 5.059 -0.577 13.062 1 94.75 92 GLU A O 1
ATOM 746 N N . ARG A 1 93 ? 5.961 -1.376 11.211 1 96.19 93 ARG A N 1
ATOM 747 C CA . ARG A 1 93 ? 7.219 -0.664 11.43 1 96.19 93 ARG A CA 1
ATOM 748 C C . ARG A 1 93 ? 7.012 0.845 11.352 1 96.19 93 ARG A C 1
ATOM 750 O O . ARG A 1 93 ? 7.676 1.606 12.055 1 96.19 93 ARG A O 1
ATOM 757 N N . SER A 1 94 ? 6.168 1.234 10.43 1 93.75 94 SER A N 1
ATOM 758 C CA . SER A 1 94 ? 5.836 2.652 10.336 1 93.75 94 SER A CA 1
ATOM 759 C C . SER A 1 94 ? 5.215 3.162 11.625 1 93.75 94 SER A C 1
ATOM 761 O O . SER A 1 94 ? 5.602 4.215 12.141 1 93.75 94 SER A O 1
ATOM 763 N N . LYS A 1 95 ? 4.32 2.393 12.156 1 91.56 95 LYS A N 1
ATOM 764 C CA . LYS A 1 95 ? 3.658 2.773 13.398 1 91.56 95 LYS A CA 1
ATOM 765 C C . LYS A 1 95 ? 4.656 2.859 14.547 1 91.56 95 LYS A C 1
ATOM 767 O O . LYS A 1 95 ? 4.578 3.766 15.383 1 91.56 95 LYS A O 1
ATOM 772 N N . GLU A 1 96 ? 5.523 1.961 14.539 1 94.81 96 GLU A N 1
ATOM 773 C CA . GLU A 1 96 ? 6.57 1.971 15.562 1 94.81 96 GLU A CA 1
ATOM 774 C C . GLU A 1 96 ? 7.414 3.236 15.469 1 94.81 96 GLU A C 1
ATOM 776 O O . GLU A 1 96 ? 7.957 3.701 16.484 1 94.81 96 GLU A O 1
ATOM 781 N N . ALA A 1 97 ? 7.488 3.748 14.305 1 93.69 97 ALA A N 1
ATOM 782 C CA . ALA A 1 97 ? 8.25 4.977 14.078 1 93.69 97 ALA A CA 1
ATOM 783 C C . ALA A 1 97 ? 7.344 6.203 14.164 1 93.69 97 ALA A C 1
ATOM 785 O O . ALA A 1 97 ? 7.738 7.301 13.766 1 93.69 97 ALA A O 1
ATOM 786 N N . ASP A 1 98 ? 6.086 5.969 14.508 1 90.56 98 ASP A N 1
ATOM 787 C CA . ASP A 1 98 ? 5.086 7.008 14.734 1 90.56 98 ASP A CA 1
ATOM 788 C C . ASP A 1 98 ? 4.652 7.645 13.414 1 90.56 98 ASP A C 1
ATOM 790 O O . ASP A 1 98 ? 4.395 8.844 13.352 1 90.56 98 ASP A O 1
ATOM 794 N N . VAL A 1 99 ? 4.754 6.918 12.406 1 90.12 99 VAL A N 1
ATOM 795 C CA . VAL A 1 99 ? 4.215 7.316 11.109 1 90.12 99 VAL A CA 1
ATOM 796 C C . VAL A 1 99 ? 2.896 6.586 10.859 1 90.12 99 VAL A C 1
ATOM 798 O O . VAL A 1 99 ? 2.859 5.355 10.812 1 90.12 99 VAL A O 1
ATOM 801 N N . TYR A 1 100 ? 1.845 7.359 10.547 1 89.12 100 TYR A N 1
ATOM 802 C CA . TYR A 1 100 ? 0.525 6.738 10.508 1 89.12 100 TYR A CA 1
ATOM 803 C C . TYR A 1 100 ? -0.137 6.934 9.156 1 89.12 100 TYR A C 1
ATOM 805 O O . TYR A 1 100 ? -1.203 6.375 8.891 1 89.12 100 TYR A O 1
ATOM 813 N N . ALA A 1 101 ? 0.416 7.816 8.367 1 90.25 101 ALA A N 1
ATOM 814 C CA . ALA A 1 101 ? -0.063 8.016 7 1 90.25 101 ALA A CA 1
ATOM 815 C C . ALA A 1 101 ? 1.102 8.211 6.035 1 90.25 101 ALA A C 1
ATOM 817 O O . ALA A 1 101 ? 2.117 8.812 6.391 1 90.25 101 ALA A O 1
ATOM 818 N N . MET A 1 102 ? 0.91 7.68 4.879 1 90.94 102 MET A N 1
ATOM 819 C CA . MET A 1 102 ? 1.945 7.785 3.855 1 90.94 102 MET A CA 1
ATOM 820 C C . MET A 1 102 ? 1.327 7.965 2.475 1 90.94 102 MET A C 1
ATOM 822 O O . MET A 1 102 ? 0.158 7.637 2.266 1 90.94 102 MET A O 1
ATOM 826 N N . ALA A 1 103 ? 2.131 8.578 1.669 1 91.56 103 ALA A N 1
ATOM 827 C CA . ALA A 1 103 ? 1.788 8.664 0.251 1 91.56 103 ALA A CA 1
ATOM 828 C C . ALA A 1 103 ? 2.395 7.5 -0.532 1 91.56 103 ALA A C 1
ATOM 830 O O . ALA A 1 103 ? 3.439 6.969 -0.154 1 91.56 103 ALA A O 1
ATOM 831 N N . TYR A 1 104 ? 1.654 7.043 -1.497 1 89.56 104 TYR A N 1
ATOM 832 C CA . TYR A 1 104 ? 2.15 6.004 -2.393 1 89.56 104 TYR A CA 1
ATOM 833 C C . TYR A 1 104 ? 2.158 6.488 -3.838 1 89.56 104 TYR A C 1
ATOM 835 O O . TYR A 1 104 ? 1.136 6.949 -4.352 1 89.56 104 TYR A O 1
ATOM 843 N N . GLU A 1 105 ? 3.371 6.426 -4.418 1 83 105 GLU A N 1
ATOM 844 C CA . GLU A 1 105 ? 3.559 6.762 -5.828 1 83 105 GLU A CA 1
ATOM 845 C C . GLU A 1 105 ? 4.125 5.578 -6.605 1 83 105 GLU A C 1
ATOM 847 O O . GLU A 1 105 ? 5.316 5.277 -6.512 1 83 105 GLU A O 1
ATOM 852 N N . PRO A 1 106 ? 3.107 4.926 -7.289 1 81.69 106 PRO A N 1
ATOM 853 C CA . PRO A 1 106 ? 3.564 3.752 -8.039 1 81.69 106 PRO A CA 1
ATOM 854 C C . PRO A 1 106 ? 4.688 4.078 -9.016 1 81.69 106 PRO A C 1
ATOM 856 O O . PRO A 1 106 ? 4.684 5.148 -9.633 1 81.69 106 PRO A O 1
ATOM 859 N N . ARG A 1 107 ? 5.66 3.16 -9.07 1 76.06 107 ARG A N 1
ATOM 860 C CA . ARG A 1 107 ? 6.758 3.311 -10.023 1 76.06 107 ARG A CA 1
ATOM 861 C C . ARG A 1 107 ? 6.27 3.104 -11.453 1 76.06 107 ARG A C 1
ATOM 863 O O . ARG A 1 107 ? 5.375 2.295 -11.703 1 76.06 107 ARG A O 1
ATOM 870 N N . LYS A 1 108 ? 6.406 4.016 -12.289 1 65.12 108 LYS A N 1
ATOM 871 C CA . LYS A 1 108 ? 5.988 3.875 -13.68 1 65.12 108 LYS A CA 1
ATOM 872 C C . LYS A 1 108 ? 6.539 2.59 -14.289 1 65.12 108 LYS A C 1
ATOM 874 O O . LYS A 1 108 ? 5.789 1.789 -14.852 1 65.12 108 LYS A O 1
ATOM 879 N N . ASN A 1 109 ? 7.512 2.516 -15.141 1 54.19 109 ASN A N 1
ATOM 880 C CA . ASN A 1 109 ? 8.078 1.621 -16.141 1 54.19 109 ASN A CA 1
ATOM 881 C C . ASN A 1 109 ? 8.859 0.48 -15.5 1 54.19 109 ASN A C 1
ATOM 883 O O . ASN A 1 109 ? 9.742 -0.107 -16.141 1 54.19 109 ASN A O 1
ATOM 887 N N . GLU A 1 110 ? 8.727 0.295 -14.281 1 51.34 110 GLU A N 1
ATOM 888 C CA . GLU A 1 110 ? 9.812 -0.643 -14.016 1 51.34 110 GLU A CA 1
ATOM 889 C C . GLU A 1 110 ? 9.461 -2.047 -14.492 1 51.34 110 GLU A C 1
ATOM 891 O O . GLU A 1 110 ? 8.383 -2.561 -14.18 1 51.34 110 GLU A O 1
ATOM 896 N N . ARG A 1 111 ? 9.914 -2.471 -15.625 1 45.38 111 ARG A N 1
ATOM 897 C CA . ARG A 1 111 ? 9.852 -3.82 -16.188 1 45.38 111 ARG A CA 1
ATOM 898 C C . ARG A 1 111 ? 10.148 -4.863 -15.109 1 45.38 111 ARG A C 1
ATOM 900 O O . ARG A 1 111 ? 11.125 -4.742 -14.367 1 45.38 111 ARG A O 1
ATOM 907 N N . ILE A 1 112 ? 9.07 -5.352 -14.531 1 45.78 112 ILE A N 1
ATOM 908 C CA . ILE A 1 112 ? 9.32 -6.48 -13.648 1 45.78 112 ILE A CA 1
ATOM 909 C C . ILE A 1 112 ? 10.344 -7.418 -14.281 1 45.78 112 ILE A C 1
ATOM 911 O O . ILE A 1 112 ? 10.125 -7.941 -15.375 1 45.78 112 ILE A O 1
ATOM 915 N N . GLU A 1 113 ? 11.641 -7.035 -14.148 1 40.09 113 GLU A N 1
ATOM 916 C CA . GLU A 1 113 ? 12.656 -7.984 -14.594 1 40.09 113 GLU A CA 1
ATOM 917 C C . GLU A 1 113 ? 12.641 -9.258 -13.75 1 40.09 113 GLU A C 1
ATOM 919 O O . GLU A 1 113 ? 12.273 -9.219 -12.57 1 40.09 113 GLU A O 1
ATOM 924 N N . GLY B 1 1 ? -56.875 -21.062 50.344 1 29.25 1 GLY B N 1
ATOM 925 C CA . GLY B 1 1 ? -55.438 -20.875 50.5 1 29.25 1 GLY B CA 1
ATOM 926 C C . GLY B 1 1 ? -54.781 -20.25 49.281 1 29.25 1 GLY B C 1
ATOM 927 O O . GLY B 1 1 ? -54.781 -20.828 48.188 1 29.25 1 GLY B O 1
ATOM 928 N N . SER B 1 2 ? -54.875 -18.859 49.156 1 32.5 2 SER B N 1
ATOM 929 C CA . SER B 1 2 ? -54.688 -17.938 48.031 1 32.5 2 SER B CA 1
ATOM 930 C C . SER B 1 2 ? -53.25 -17.953 47.562 1 32.5 2 SER B C 1
ATOM 932 O O . SER B 1 2 ? -52.312 -17.625 48.312 1 32.5 2 SER B O 1
ATOM 934 N N . VAL B 1 3 ? -52.938 -19.031 46.812 1 38.84 3 VAL B N 1
ATOM 935 C CA . VAL B 1 3 ? -51.625 -19.344 46.219 1 38.84 3 VAL B CA 1
ATOM 936 C C . VAL B 1 3 ? -51.156 -18.141 45.375 1 38.84 3 VAL B C 1
ATOM 938 O O . VAL B 1 3 ? -51.812 -17.75 44.406 1 38.84 3 VAL B O 1
ATOM 941 N N . ILE B 1 4 ? -50.688 -17.047 46.062 1 37.53 4 ILE B N 1
ATOM 942 C CA . ILE B 1 4 ? -50.062 -15.82 45.562 1 37.53 4 ILE B CA 1
ATOM 943 C C . ILE B 1 4 ? -48.938 -16.172 44.594 1 37.53 4 ILE B C 1
ATOM 945 O O . ILE B 1 4 ? -47.938 -16.797 44.969 1 37.53 4 ILE B O 1
ATOM 949 N N . ARG B 1 5 ? -49.281 -16.672 43.375 1 36.41 5 ARG B N 1
ATOM 950 C CA . ARG B 1 5 ? -48.344 -16.922 42.281 1 36.41 5 ARG B CA 1
ATOM 951 C C . ARG B 1 5 ? -47.469 -15.703 42.031 1 36.41 5 ARG B C 1
ATOM 953 O O . ARG B 1 5 ? -47.969 -14.617 41.75 1 36.41 5 ARG B O 1
ATOM 960 N N . ALA B 1 6 ? -46.406 -15.492 42.938 1 34.47 6 ALA B N 1
ATOM 961 C CA . ALA B 1 6 ? -45.344 -14.492 42.781 1 34.47 6 ALA B CA 1
ATOM 962 C C . ALA B 1 6 ? -44.875 -14.414 41.344 1 34.47 6 ALA B C 1
ATOM 964 O O . ALA B 1 6 ? -44.594 -15.438 40.719 1 34.47 6 ALA B O 1
ATOM 965 N N . ALA B 1 7 ? -45.5 -13.516 40.562 1 33.38 7 ALA B N 1
ATOM 966 C CA . ALA B 1 7 ? -45.156 -13.062 39.219 1 33.38 7 ALA B CA 1
ATOM 967 C C . ALA B 1 7 ? -43.656 -12.82 39.062 1 33.38 7 ALA B C 1
ATOM 969 O O . ALA B 1 7 ? -43.094 -11.977 39.781 1 33.38 7 ALA B O 1
ATOM 970 N N . TRP B 1 8 ? -42.781 -13.891 39.094 1 35.16 8 TRP B N 1
ATOM 971 C CA . TRP B 1 8 ? -41.375 -13.836 38.75 1 35.16 8 TRP B CA 1
ATOM 972 C C . TRP B 1 8 ? -41.125 -12.922 37.562 1 35.16 8 TRP B C 1
ATOM 974 O O . TRP B 1 8 ? -41.625 -13.172 36.469 1 35.16 8 TRP B O 1
ATOM 984 N N . THR B 1 9 ? -41.406 -11.586 37.75 1 35.69 9 THR B N 1
ATOM 985 C CA . THR B 1 9 ? -40.969 -10.578 36.812 1 35.69 9 THR B CA 1
ATOM 986 C C . THR B 1 9 ? -39.594 -10.922 36.25 1 35.69 9 THR B C 1
ATOM 988 O O . THR B 1 9 ? -38.625 -11.055 37 1 35.69 9 THR B O 1
ATOM 991 N N . ARG B 1 10 ? -39.531 -11.828 35.25 1 36.22 10 ARG B N 1
ATOM 992 C CA . ARG B 1 10 ? -38.375 -12.102 34.406 1 36.22 10 ARG B CA 1
ATOM 993 C C . ARG B 1 10 ? -37.625 -10.828 34.062 1 36.22 10 ARG B C 1
ATOM 995 O O . ARG B 1 10 ? -38.156 -9.938 33.406 1 36.22 10 ARG B O 1
ATOM 1002 N N . ARG B 1 11 ? -36.844 -10.203 35.062 1 35.91 11 ARG B N 1
ATOM 1003 C CA . ARG B 1 11 ? -35.906 -9.125 34.812 1 35.91 11 ARG B CA 1
ATOM 1004 C C . ARG B 1 11 ? -35.219 -9.312 33.469 1 35.91 11 ARG B C 1
ATOM 1006 O O . ARG B 1 11 ? -34.719 -10.398 33.156 1 35.91 11 ARG B O 1
ATOM 1013 N N . SER B 1 12 ? -35.75 -8.641 32.406 1 33.88 12 SER B N 1
ATOM 1014 C CA . SER B 1 12 ? -35.188 -8.453 31.094 1 33.88 12 SER B CA 1
ATOM 1015 C C . SER B 1 12 ? -33.688 -8.336 31.141 1 33.88 12 SER B C 1
ATOM 1017 O O . SER B 1 12 ? -33.094 -7.926 32.156 1 33.88 12 SER B O 1
ATOM 1019 N N . ARG B 1 13 ? -32.875 -9.188 30.422 1 34.75 13 ARG B N 1
ATOM 1020 C CA . ARG B 1 13 ? -31.484 -9.32 30.016 1 34.75 13 ARG B CA 1
ATOM 1021 C C . ARG B 1 13 ? -30.859 -7.949 29.781 1 34.75 13 ARG B C 1
ATOM 1023 O O . ARG B 1 13 ? -31.484 -7.051 29.219 1 34.75 13 ARG B O 1
ATOM 1030 N N . GLY B 1 14 ? -29.938 -7.469 30.719 1 32.28 14 GLY B N 1
ATOM 1031 C CA . GLY B 1 14 ? -28.969 -6.387 30.859 1 32.28 14 GLY B CA 1
ATOM 1032 C C . GLY B 1 14 ? -28.391 -5.922 29.531 1 32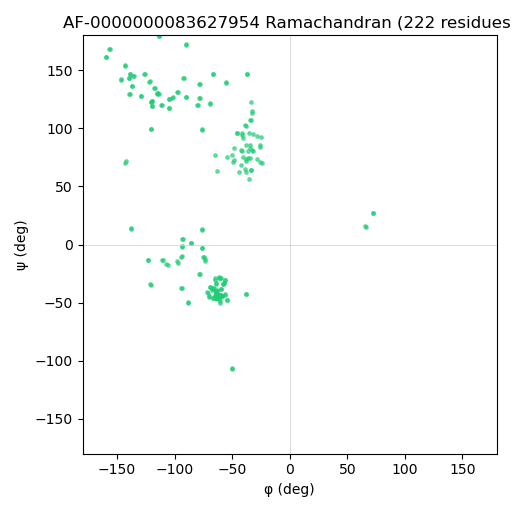.28 14 GLY B C 1
ATOM 1033 O O . GLY B 1 14 ? -27.734 -6.691 28.828 1 32.28 14 GLY B O 1
ATOM 1034 N N . GLU B 1 15 ? -29.188 -5.207 28.766 1 32.81 15 GLU B N 1
ATOM 1035 C CA . GLU B 1 15 ? -28.656 -4.402 27.672 1 32.81 15 GLU B CA 1
ATOM 1036 C C . GLU B 1 15 ? -27.328 -3.748 28.062 1 32.81 15 GLU B C 1
ATOM 1038 O O . GLU B 1 15 ? -27.297 -2.895 28.953 1 32.81 15 GLU B O 1
ATOM 1043 N N . ALA B 1 16 ? -26.281 -4.539 28.359 1 35.78 16 ALA B N 1
ATOM 1044 C CA . ALA B 1 16 ? -24.938 -3.977 28.422 1 35.78 16 ALA B CA 1
ATOM 1045 C C . ALA B 1 16 ? -24.828 -2.74 27.547 1 35.78 16 ALA B C 1
ATOM 1047 O O . ALA B 1 16 ? -25.047 -2.814 26.328 1 35.78 16 ALA B O 1
ATOM 1048 N N . GLU B 1 17 ? -25.156 -1.587 27.969 1 36.69 17 GLU B N 1
ATOM 1049 C CA . GLU B 1 17 ? -24.891 -0.272 27.391 1 36.69 17 GLU B CA 1
ATOM 1050 C C . GLU B 1 17 ? -23.531 -0.231 26.703 1 36.69 17 GLU B C 1
ATOM 1052 O O . GLU B 1 17 ? -22.516 -0.524 27.328 1 36.69 17 GLU B O 1
ATOM 1057 N N . LYS B 1 18 ? -23.406 -0.66 25.516 1 39.12 18 LYS B N 1
ATOM 1058 C CA . LYS B 1 18 ? -22.266 -0.355 24.672 1 39.12 18 LYS B CA 1
ATOM 1059 C C . LYS B 1 18 ? -21.734 1.054 24.953 1 39.12 18 LYS B C 1
ATOM 1061 O O . LYS B 1 18 ? -22.438 2.039 24.688 1 39.12 18 LYS B O 1
ATOM 1066 N N . ARG B 1 19 ? -21.234 1.32 26.125 1 37.66 19 ARG B N 1
ATOM 1067 C CA . ARG B 1 19 ? -20.5 2.576 26.234 1 37.66 19 ARG B CA 1
ATOM 1068 C C . ARG B 1 19 ? -19.797 2.904 24.906 1 37.66 19 ARG B C 1
ATOM 1070 O O . ARG B 1 19 ? -19.141 2.043 24.312 1 37.66 19 ARG B O 1
ATOM 1077 N N . PRO B 1 20 ? -20.219 3.9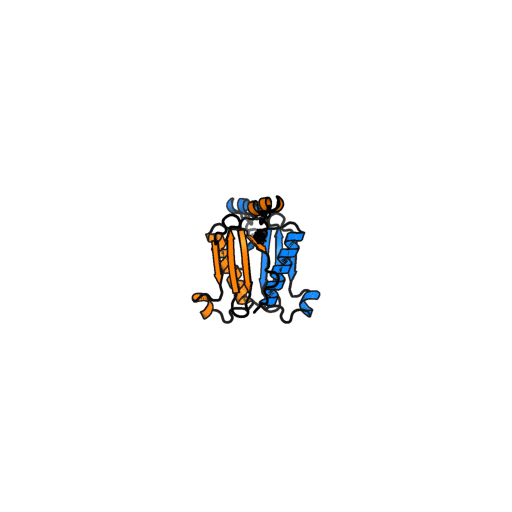77 24.266 1 37.75 20 PRO B N 1
ATOM 1078 C CA . PRO B 1 20 ? -19.484 4.301 23.047 1 37.75 20 PRO B CA 1
ATOM 1079 C C . PRO B 1 20 ? -17.969 4.223 23.234 1 37.75 20 PRO B C 1
ATOM 1081 O O . PRO B 1 20 ? -17.453 4.594 24.297 1 37.75 20 PRO B O 1
ATOM 1084 N N . ASN B 1 21 ? -17.281 3.227 22.938 1 39.28 21 ASN B N 1
ATOM 1085 C CA . ASN B 1 21 ? -15.828 3.178 22.891 1 39.28 21 ASN B CA 1
ATOM 1086 C C . ASN B 1 21 ? -15.227 4.562 22.672 1 39.28 21 ASN B C 1
ATOM 1088 O O . ASN B 1 21 ? -15.453 5.18 21.625 1 39.28 21 ASN B O 1
ATOM 1092 N N . ARG B 1 22 ? -15.266 5.453 23.594 1 38.09 22 ARG B N 1
ATOM 1093 C CA . ARG B 1 22 ? -14.531 6.711 23.516 1 38.09 22 ARG B CA 1
ATOM 1094 C C . ARG B 1 22 ? -13.227 6.535 22.75 1 38.09 22 ARG B C 1
ATOM 1096 O O . ARG B 1 22 ? -12.375 5.738 23.141 1 38.09 22 ARG B O 1
ATOM 1103 N N . LYS B 1 23 ? -13.312 6.531 21.469 1 45.66 23 LYS B N 1
ATOM 1104 C CA . LYS B 1 23 ? -12.086 6.602 20.688 1 45.66 23 LYS B CA 1
ATOM 1105 C C . LYS B 1 23 ? -11.062 7.535 21.328 1 45.66 23 LYS B C 1
ATOM 1107 O O . LYS B 1 23 ? -11.398 8.664 21.703 1 45.66 23 LYS B O 1
ATOM 1112 N N . SER B 1 24 ? -10.039 7.035 22.016 1 43.56 24 SER B N 1
ATOM 1113 C CA . SER B 1 24 ? -8.984 7.773 22.703 1 43.56 24 SER B CA 1
ATOM 1114 C C . SER B 1 24 ? -8.586 9.023 21.922 1 43.56 24 SER B C 1
ATOM 1116 O O . SER B 1 24 ? -8.828 9.109 20.719 1 43.56 24 SER B O 1
ATOM 1118 N N . TRP B 1 25 ? -8.195 10.109 22.609 1 42.38 25 TRP B N 1
ATOM 1119 C CA . TRP B 1 25 ? -7.605 11.336 22.078 1 42.38 25 TRP B CA 1
ATOM 1120 C C . TRP B 1 25 ? -6.648 11.023 20.938 1 42.38 25 TRP B C 1
ATOM 1122 O O . TRP B 1 25 ? -6.559 11.781 19.969 1 42.38 25 TRP B O 1
ATOM 1132 N N . LYS B 1 26 ? -5.887 10.047 21.109 1 47.59 26 LYS B N 1
ATOM 1133 C CA . LYS B 1 26 ? -4.949 9.586 20.094 1 47.59 26 LYS B CA 1
ATOM 1134 C C . LYS B 1 26 ? -5.68 9.219 18.797 1 47.59 26 LYS B C 1
ATOM 1136 O O . LYS B 1 26 ? -5.215 9.539 17.703 1 47.59 26 LYS B O 1
ATOM 1141 N N . ARG B 1 27 ? -6.879 8.703 18.938 1 50.66 27 ARG B N 1
ATOM 1142 C CA . ARG B 1 27 ? -7.672 8.359 17.766 1 50.66 27 ARG B CA 1
ATOM 1143 C C . ARG B 1 27 ? -8.148 9.617 17.031 1 50.66 27 ARG B C 1
ATOM 1145 O O . ARG B 1 27 ? -8.148 9.664 15.805 1 50.66 27 ARG B O 1
ATOM 1152 N N . ARG B 1 28 ? -8.609 10.508 17.828 1 49.03 28 ARG B N 1
ATOM 1153 C CA . ARG B 1 28 ? -9.086 11.75 17.234 1 49.03 28 ARG B CA 1
ATOM 1154 C C . ARG B 1 28 ? -7.965 12.469 16.484 1 49.03 28 ARG B C 1
ATOM 1156 O O . ARG B 1 28 ? -8.172 12.984 15.383 1 49.03 28 ARG B O 1
ATOM 1163 N N . THR B 1 29 ? -6.859 12.555 17.219 1 51.25 29 THR B N 1
ATOM 1164 C CA . THR B 1 29 ? -5.734 13.203 16.547 1 51.25 29 THR B CA 1
ATOM 1165 C C . THR B 1 29 ? -5.34 12.422 15.289 1 51.25 29 THR B C 1
ATOM 1167 O O . THR B 1 29 ? -4.98 13.023 14.273 1 51.25 29 THR B O 1
ATOM 1170 N N . ASP B 1 30 ? -5.602 11.156 15.391 1 54.5 30 ASP B N 1
ATOM 1171 C CA . ASP B 1 30 ? -5.27 10.32 14.242 1 54.5 30 ASP B CA 1
ATOM 1172 C C . ASP B 1 30 ? -6.211 10.586 13.07 1 54.5 30 ASP B C 1
ATOM 1174 O O . ASP B 1 30 ? -5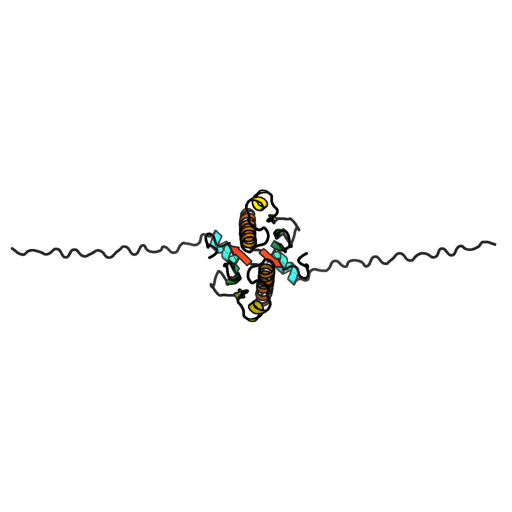.777 10.641 11.922 1 54.5 30 ASP B O 1
ATOM 1178 N N . MET B 1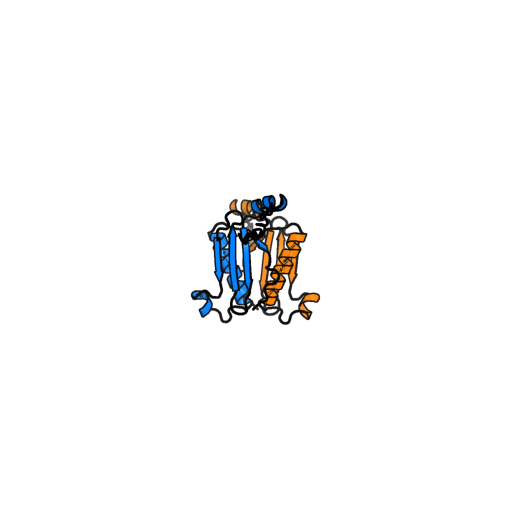 31 ? -7.527 10.727 13.43 1 54.56 31 MET B N 1
ATOM 1179 C CA . MET B 1 31 ? -8.492 10.969 12.359 1 54.56 31 MET B CA 1
ATOM 1180 C C . MET B 1 31 ? -8.227 12.297 11.672 1 54.56 31 MET B C 1
ATOM 1182 O O . MET B 1 31 ? -8.453 12.438 10.469 1 54.56 31 MET B O 1
ATOM 1186 N N . TYR B 1 32 ? -7.754 13.195 12.523 1 56.19 32 TYR B N 1
ATOM 1187 C CA . TYR B 1 32 ? -7.488 14.5 11.93 1 56.19 32 TYR B CA 1
ATOM 1188 C C . TYR B 1 32 ? -6.172 14.484 11.156 1 56.19 32 TYR B C 1
ATOM 1190 O O . TYR B 1 32 ? -6.039 15.156 10.133 1 56.19 32 TYR B O 1
ATOM 1198 N N . MET B 1 33 ? -5.426 13.586 11.641 1 64.69 33 MET B N 1
ATOM 1199 C CA . MET B 1 33 ? -4.109 13.602 11.008 1 64.69 33 MET B CA 1
ATOM 1200 C C . MET B 1 33 ? -4.023 12.555 9.906 1 64.69 33 MET B C 1
ATOM 1202 O O . MET B 1 33 ? -3.186 12.664 9.008 1 64.69 33 MET B O 1
ATOM 1206 N N . ARG B 1 34 ? -5.082 11.633 9.984 1 71.25 34 ARG B N 1
ATOM 1207 C CA . ARG B 1 34 ? -5.086 10.57 8.984 1 71.25 34 ARG B CA 1
ATOM 1208 C C . ARG B 1 34 ? -6.508 10.242 8.547 1 71.25 34 ARG B C 1
ATOM 1210 O O . ARG B 1 34 ? -6.996 9.133 8.789 1 71.25 34 ARG B O 1
ATOM 1217 N N . PRO B 1 35 ? -7.191 11.062 7.832 1 84.06 35 PRO B N 1
ATOM 1218 C CA . PRO B 1 35 ? -8.625 10.891 7.59 1 84.06 35 PRO B CA 1
ATOM 1219 C C . PRO B 1 35 ? -8.93 9.773 6.594 1 84.06 35 PRO B C 1
ATOM 1221 O O . PRO B 1 35 ? -10.062 9.312 6.508 1 84.06 35 PRO B O 1
ATOM 1224 N N . PHE B 1 36 ? -7.879 9.32 5.973 1 92.94 36 PHE B N 1
ATOM 1225 C CA . PHE B 1 36 ? -8.156 8.328 4.941 1 92.94 36 PHE B CA 1
ATOM 1226 C C . PHE B 1 36 ? -7.508 6.996 5.281 1 92.94 36 PHE B C 1
ATOM 1228 O O . PHE B 1 36 ? -6.344 6.953 5.691 1 92.94 36 PHE B O 1
ATOM 1235 N N . LEU B 1 37 ? -8.336 5.918 5.098 1 94.06 37 LEU B N 1
ATOM 1236 C CA . LEU B 1 37 ? -7.895 4.562 5.41 1 94.06 37 LEU B CA 1
ATOM 1237 C C . LEU B 1 37 ? -7.941 3.676 4.172 1 94.06 37 LEU B C 1
ATOM 1239 O O . LEU B 1 37 ? -8.977 3.57 3.516 1 94.06 37 LEU B O 1
ATOM 1243 N N . LEU B 1 38 ? -6.789 3.127 3.893 1 94.81 38 LEU B N 1
ATOM 1244 C CA . LEU B 1 38 ? -6.715 2.129 2.832 1 94.81 38 LEU B CA 1
ATOM 1245 C C . LEU B 1 38 ? -6.945 0.728 3.387 1 94.81 38 LEU B C 1
ATOM 1247 O O . LEU B 1 38 ? -6.324 0.335 4.375 1 94.81 38 LEU B O 1
ATOM 1251 N N . ASP B 1 39 ? -7.898 0.025 2.764 1 93.94 39 ASP B N 1
ATOM 1252 C CA . ASP B 1 39 ? -8.219 -1.363 3.084 1 93.94 39 ASP B CA 1
ATOM 1253 C C . ASP B 1 39 ? -8.008 -2.27 1.873 1 93.94 39 ASP B C 1
ATOM 1255 O O . ASP B 1 39 ? -8.648 -2.088 0.836 1 93.94 39 ASP B O 1
ATOM 1259 N N . ILE B 1 40 ? -7.066 -3.26 2.047 1 93.56 40 ILE B N 1
ATOM 1260 C CA . ILE B 1 40 ? -6.801 -4.18 0.947 1 93.56 40 ILE B CA 1
ATOM 1261 C C . ILE B 1 40 ? -7.219 -5.594 1.346 1 93.56 40 ILE B C 1
ATOM 1263 O O . ILE B 1 40 ? -6.867 -6.07 2.428 1 93.56 40 ILE B O 1
ATOM 1267 N N . PHE B 1 41 ? -7.984 -6.207 0.485 1 91.81 41 PHE B N 1
ATOM 1268 C CA . PHE B 1 41 ? -8.445 -7.578 0.67 1 91.81 41 PHE B CA 1
ATOM 1269 C C . PHE B 1 41 ? -7.793 -8.508 -0.347 1 91.81 41 PHE B C 1
ATOM 1271 O O . PHE B 1 41 ? -7.867 -8.273 -1.554 1 91.81 41 PHE B O 1
ATOM 1278 N N . PHE B 1 42 ? -7.051 -9.523 0.196 1 89.25 42 PHE B N 1
ATOM 1279 C CA . PHE B 1 42 ? -6.445 -10.562 -0.631 1 89.25 42 PHE B CA 1
ATOM 1280 C C . PHE B 1 42 ? -7.219 -11.875 -0.505 1 89.25 42 PHE B C 1
ATOM 1282 O O . PHE B 1 42 ? -7.355 -12.414 0.592 1 89.25 42 PHE B O 1
ATOM 1289 N N . SER B 1 43 ? -7.781 -12.344 -1.591 1 88 43 SER B N 1
ATOM 1290 C CA . SER B 1 43 ? -8.391 -13.664 -1.629 1 88 43 SER B CA 1
ATOM 1291 C C . SER B 1 43 ? -7.633 -14.602 -2.562 1 88 43 SER B C 1
ATOM 1293 O O . SER B 1 43 ? -6.617 -14.219 -3.141 1 88 43 SER B O 1
ATOM 1295 N N . LYS B 1 44 ? -8.117 -15.805 -2.625 1 89.25 44 LYS B N 1
ATOM 1296 C CA . LYS B 1 44 ? -7.531 -16.75 -3.57 1 89.25 44 LYS B CA 1
ATOM 1297 C C . LYS B 1 44 ? -7.992 -16.469 -4.996 1 89.25 44 LYS B C 1
ATOM 1299 O O . LYS B 1 44 ? -7.484 -17.047 -5.953 1 89.25 44 LYS B O 1
ATOM 1304 N N . LYS B 1 45 ? -8.883 -15.453 -5.109 1 92.69 45 LYS B N 1
ATOM 1305 C CA . LYS B 1 45 ? -9.484 -15.258 -6.426 1 92.69 45 LYS B CA 1
ATOM 1306 C C . LYS B 1 45 ? -9.203 -13.859 -6.961 1 92.69 45 LYS B C 1
ATOM 1308 O O . LYS B 1 45 ? -9.125 -13.656 -8.18 1 92.69 45 LYS B O 1
ATOM 1313 N N . PHE B 1 46 ? -9.148 -12.953 -6.074 1 95.38 46 PHE B N 1
ATOM 1314 C CA . PHE B 1 46 ? -8.961 -11.586 -6.551 1 95.38 46 PHE B CA 1
ATOM 1315 C C . PHE B 1 46 ? -8.359 -10.711 -5.457 1 95.38 46 PHE B C 1
ATOM 1317 O O . PHE B 1 46 ? -8.219 -11.148 -4.312 1 95.38 46 PHE B O 1
ATOM 1324 N N . ILE B 1 47 ? -7.91 -9.523 -5.828 1 94.12 47 ILE B N 1
ATOM 1325 C CA . ILE B 1 47 ? -7.434 -8.469 -4.938 1 94.12 47 ILE B CA 1
ATOM 1326 C C . ILE B 1 47 ? -8.375 -7.27 -5.004 1 94.12 47 ILE B 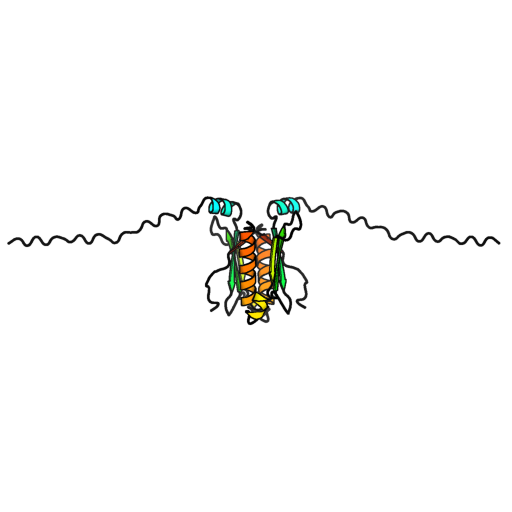C 1
ATOM 1328 O O . ILE B 1 47 ? -8.789 -6.855 -6.09 1 94.12 47 ILE B O 1
ATOM 1332 N N . HIS B 1 48 ? -8.75 -6.852 -3.82 1 96.12 48 HIS B N 1
ATOM 1333 C CA . HIS B 1 48 ? -9.664 -5.719 -3.717 1 96.12 48 HIS B CA 1
ATOM 1334 C C . HIS B 1 48 ? -9.125 -4.66 -2.76 1 96.12 48 HIS B C 1
ATOM 1336 O O . HIS B 1 48 ? -8.719 -4.98 -1.64 1 96.12 48 HIS B O 1
ATOM 1342 N N . ALA B 1 49 ? -9.07 -3.359 -3.26 1 96.38 49 ALA B N 1
ATOM 1343 C CA . ALA B 1 49 ? -8.625 -2.236 -2.438 1 96.38 49 ALA B CA 1
ATOM 1344 C C . ALA B 1 49 ? -9.703 -1.16 -2.348 1 96.38 49 ALA B C 1
ATOM 1346 O O . ALA B 1 49 ? -10.367 -0.854 -3.342 1 96.38 49 ALA B O 1
ATOM 1347 N N . LYS B 1 50 ? -9.836 -0.604 -1.15 1 96.75 50 LYS B N 1
ATOM 1348 C CA . LYS B 1 50 ? -10.836 0.418 -0.88 1 96.75 50 LYS B CA 1
ATOM 1349 C C . LYS B 1 50 ? -10.273 1.531 -0.005 1 96.75 50 LYS B C 1
ATOM 1351 O O . LYS B 1 50 ? -9.609 1.261 1.002 1 96.75 50 LYS B O 1
ATOM 1356 N N . LEU B 1 51 ? -10.484 2.707 -0.486 1 96.69 51 LEU B N 1
ATOM 1357 C CA . LEU B 1 51 ? -10.102 3.885 0.287 1 96.69 51 LEU B CA 1
ATOM 1358 C C . LEU B 1 51 ? -11.328 4.559 0.894 1 96.69 51 LEU B C 1
ATOM 1360 O O . LEU B 1 51 ? -12.281 4.879 0.182 1 96.69 51 LEU B O 1
ATOM 1364 N N . THR B 1 52 ? -11.25 4.723 2.209 1 96.44 52 THR B N 1
ATOM 1365 C CA . THR B 1 52 ? -12.398 5.293 2.898 1 96.44 52 THR B CA 1
ATOM 1366 C C . THR B 1 52 ? -11.992 6.504 3.732 1 96.44 52 THR B C 1
ATOM 1368 O O . THR B 1 52 ? -10.867 6.559 4.238 1 96.44 52 THR B O 1
ATOM 1371 N N . HIS B 1 53 ? -12.953 7.465 3.814 1 94.62 53 HIS B N 1
ATOM 1372 C CA . HIS B 1 53 ? -12.789 8.547 4.785 1 94.62 53 HIS B CA 1
ATOM 1373 C C . HIS B 1 53 ? -13.195 8.094 6.184 1 94.62 53 HIS B C 1
ATOM 1375 O O . HIS B 1 53 ? -14.344 7.723 6.414 1 94.62 53 HIS B O 1
ATOM 1381 N N . ARG B 1 54 ? -12.258 8.164 7.059 1 88.19 54 ARG B N 1
ATOM 1382 C CA . ARG B 1 54 ? -12.484 7.625 8.398 1 88.19 54 ARG B CA 1
ATOM 1383 C C . ARG B 1 54 ? -13.594 8.383 9.117 1 88.19 54 ARG B C 1
ATOM 1385 O O . ARG B 1 54 ? -14.422 7.781 9.797 1 88.19 54 ARG B O 1
ATOM 1392 N N . GLY B 1 55 ? -13.602 9.664 8.961 1 85.69 55 GLY B N 1
ATOM 1393 C CA . GLY B 1 55 ? -14.562 10.5 9.664 1 85.69 55 GLY B CA 1
ATOM 1394 C C . GLY B 1 55 ? -15.984 10.312 9.18 1 85.69 55 GLY B C 1
ATOM 1395 O O . GLY B 1 55 ? -16.922 10.25 9.977 1 85.69 55 GLY B O 1
ATOM 1396 N N . THR B 1 56 ? -16.203 10.102 7.945 1 91.12 56 THR B N 1
ATOM 1397 C CA . THR B 1 56 ? -17.547 10.062 7.375 1 91.12 56 THR B CA 1
ATOM 1398 C C . THR B 1 56 ? -17.906 8.648 6.938 1 91.12 56 THR B C 1
ATOM 1400 O O . THR B 1 56 ? -19.062 8.367 6.598 1 91.12 56 THR B O 1
ATOM 1403 N N . SER B 1 57 ? -16.953 7.77 6.871 1 92.94 57 SER B N 1
ATOM 1404 C CA . SER B 1 57 ? -17.125 6.391 6.43 1 92.94 57 SER B CA 1
ATOM 1405 C C . SER B 1 57 ? -17.5 6.328 4.953 1 92.94 57 SER B C 1
ATOM 1407 O O . SER B 1 57 ? -17.984 5.297 4.473 1 92.94 57 SER B O 1
ATOM 1409 N N . LYS B 1 58 ? -17.312 7.422 4.281 1 96.06 58 LYS B N 1
ATOM 1410 C CA . LYS B 1 58 ? -17.578 7.43 2.848 1 96.06 58 LYS B CA 1
ATOM 1411 C C . LYS B 1 58 ? -16.438 6.773 2.07 1 96.06 58 LYS B C 1
ATOM 1413 O O . LYS B 1 58 ? -15.266 7.004 2.367 1 96.06 58 LYS B O 1
ATOM 1418 N N . VAL B 1 59 ? -16.891 5.98 1.086 1 97.94 59 VAL B N 1
ATOM 1419 C CA . VAL B 1 59 ? -15.914 5.383 0.189 1 97.94 59 VAL B CA 1
ATOM 1420 C C . VAL B 1 59 ? -15.445 6.418 -0.831 1 97.94 59 VAL B C 1
ATOM 1422 O O . VAL B 1 59 ? -16.266 7.027 -1.526 1 97.94 59 VAL B O 1
ATOM 1425 N N . ILE B 1 60 ? -14.172 6.578 -0.89 1 97.31 60 ILE B N 1
ATOM 1426 C CA . ILE B 1 60 ? -13.586 7.562 -1.792 1 97.31 60 ILE B CA 1
ATOM 1427 C C . ILE B 1 60 ? -13.344 6.93 -3.16 1 97.31 60 ILE B C 1
ATOM 1429 O O . ILE B 1 60 ? -13.719 7.496 -4.188 1 97.31 60 ILE B O 1
ATOM 1433 N N . CYS B 1 61 ? -12.695 5.762 -3.18 1 97.62 61 CYS B N 1
ATOM 1434 C CA . CYS B 1 61 ? -12.43 5.039 -4.418 1 97.62 61 CYS B CA 1
ATOM 1435 C C . CYS B 1 61 ? -12.156 3.564 -4.145 1 97.62 61 CYS B C 1
ATOM 1437 O O . CYS B 1 61 ? -11.969 3.168 -2.994 1 97.62 61 CYS B O 1
ATOM 1439 N N . VAL B 1 62 ? -12.312 2.789 -5.25 1 97.81 62 VAL B N 1
ATOM 1440 C CA . VAL B 1 62 ? -12.109 1.347 -5.172 1 97.81 62 VAL B CA 1
ATOM 1441 C C . VAL B 1 62 ? -11.344 0.864 -6.406 1 97.81 62 VAL B C 1
ATOM 1443 O O . VAL B 1 62 ? -11.43 1.479 -7.473 1 97.81 62 VAL B O 1
ATOM 1446 N N . ALA B 1 63 ? -10.523 -0.162 -6.207 1 97.44 63 ALA B N 1
ATOM 1447 C CA . ALA B 1 63 ? -9.883 -0.904 -7.289 1 97.44 63 ALA B CA 1
ATOM 1448 C C . ALA B 1 63 ? -9.922 -2.406 -7.023 1 97.44 63 ALA B C 1
ATOM 1450 O O . ALA B 1 63 ? -9.703 -2.848 -5.895 1 97.44 63 ALA B O 1
ATOM 1451 N N . THR B 1 64 ? -10.242 -3.197 -8.039 1 97.5 64 THR B N 1
ATOM 1452 C CA . THR B 1 64 ? -10.305 -4.648 -7.891 1 97.5 64 THR B CA 1
ATOM 1453 C C . THR B 1 64 ? -9.883 -5.344 -9.18 1 97.5 64 THR B C 1
ATOM 1455 O O . THR B 1 64 ? -10.188 -4.871 -10.281 1 97.5 64 THR B O 1
ATOM 1458 N N . THR B 1 65 ? -9.172 -6.449 -8.984 1 96.88 65 THR B N 1
ATOM 1459 C CA . THR B 1 65 ? -8.75 -7.203 -10.156 1 96.88 65 THR B CA 1
ATOM 1460 C C . THR B 1 65 ? -9.922 -7.953 -10.773 1 96.88 65 THR B C 1
ATOM 1462 O O . THR B 1 65 ? -9.836 -8.422 -11.914 1 96.88 65 THR B O 1
ATOM 1465 N N . ASN B 1 66 ? -10.953 -8.008 -10.062 1 96.25 66 ASN B N 1
ATOM 1466 C CA . ASN B 1 66 ? -12.141 -8.711 -10.539 1 96.25 66 ASN B CA 1
ATOM 1467 C C . ASN B 1 66 ? -13.023 -7.805 -11.398 1 96.25 66 ASN B C 1
ATOM 1469 O O . ASN B 1 66 ? -14.102 -8.211 -11.828 1 96.25 66 ASN B O 1
ATOM 1473 N N . ALA B 1 67 ? -12.586 -6.609 -11.586 1 96.69 67 ALA B N 1
ATOM 1474 C CA . ALA B 1 67 ? -13.305 -5.715 -12.484 1 96.69 67 ALA B CA 1
ATOM 1475 C C . ALA B 1 67 ? -13.227 -6.203 -13.93 1 96.69 67 ALA B C 1
ATOM 1477 O O . ALA B 1 67 ? -12.195 -6.723 -14.359 1 96.69 67 ALA B O 1
ATOM 1478 N N . LYS B 1 68 ? -14.242 -5.977 -14.672 1 93.62 68 LYS B N 1
ATOM 1479 C CA . LYS B 1 68 ? -14.367 -6.516 -16.016 1 93.62 68 LYS B CA 1
ATOM 1480 C C . LYS B 1 68 ? -13.156 -6.145 -16.875 1 93.62 68 LYS B C 1
ATOM 1482 O O . LYS B 1 68 ? -12.602 -6.996 -17.578 1 93.62 68 LYS B O 1
ATOM 1487 N N . ASP B 1 69 ? -12.742 -4.914 -16.875 1 91.19 69 ASP B N 1
ATOM 1488 C CA . ASP B 1 69 ? -11.641 -4.434 -17.703 1 91.19 69 ASP B CA 1
ATOM 1489 C C . ASP B 1 69 ? -10.32 -5.086 -17.297 1 91.19 69 ASP B C 1
ATOM 1491 O O . ASP B 1 69 ? -9.492 -5.406 -18.156 1 91.19 69 ASP B O 1
ATOM 1495 N N . LEU B 1 70 ? -10.195 -5.445 -16.047 1 93.62 70 LEU B N 1
ATOM 1496 C CA . LEU B 1 70 ? -8.93 -5.992 -15.578 1 93.62 70 LEU B CA 1
ATOM 1497 C C . LEU B 1 70 ? -8.938 -7.516 -15.633 1 93.62 70 LEU B C 1
ATOM 1499 O O . LEU B 1 70 ? -7.922 -8.141 -15.945 1 93.62 70 LEU B O 1
ATOM 1503 N N . ARG B 1 71 ? -10.078 -8.016 -15.32 1 92.44 71 ARG B N 1
ATOM 1504 C CA . ARG B 1 71 ? -10.211 -9.461 -15.25 1 92.44 71 ARG B CA 1
ATOM 1505 C C . ARG B 1 71 ? -9.805 -10.109 -16.578 1 92.44 71 ARG B C 1
ATOM 1507 O O . ARG B 1 71 ? -9.203 -11.188 -16.594 1 92.44 71 ARG B O 1
ATOM 1514 N N . ASN B 1 72 ? -10.023 -9.398 -17.641 1 91.38 72 ASN B N 1
ATOM 1515 C CA . ASN B 1 72 ? -9.758 -9.961 -18.969 1 91.38 72 ASN B CA 1
ATOM 1516 C C . ASN B 1 72 ? -8.359 -9.586 -19.453 1 91.38 72 ASN B C 1
ATOM 1518 O O . ASN B 1 72 ? -7.852 -10.188 -20.406 1 91.38 72 ASN B O 1
ATOM 1522 N N . SER B 1 73 ? -7.723 -8.727 -18.812 1 92.44 73 SER B N 1
ATOM 1523 C CA . SER B 1 73 ? -6.441 -8.234 -19.297 1 92.44 73 SER B CA 1
ATOM 1524 C C . SER B 1 73 ? -5.281 -8.797 -18.484 1 92.44 73 SER B C 1
ATOM 1526 O O . SER B 1 73 ? -4.137 -8.797 -18.938 1 92.44 73 SER B O 1
ATOM 1528 N N . LEU B 1 74 ? -5.59 -9.266 -17.391 1 92.94 74 LEU B N 1
ATOM 1529 C CA . LEU B 1 74 ? -4.531 -9.742 -16.5 1 92.94 74 LEU B CA 1
ATOM 1530 C C . LEU B 1 74 ? -4.363 -11.25 -16.625 1 92.94 74 LEU B C 1
ATOM 1532 O O . LEU B 1 74 ? -5.352 -11.992 -16.641 1 92.94 74 LEU B O 1
ATOM 1536 N N . PRO B 1 75 ? -3.102 -11.641 -16.797 1 91.88 75 PRO B N 1
ATOM 1537 C CA . PRO B 1 75 ? -2.877 -13.086 -16.797 1 91.88 75 PRO B CA 1
ATOM 1538 C C . PRO B 1 75 ? -3.303 -13.75 -15.492 1 91.88 75 PRO B C 1
ATOM 1540 O O . PRO B 1 75 ? -3.771 -14.891 -15.5 1 91.88 75 PRO B O 1
ATOM 1543 N N . SER B 1 76 ? -3.049 -13.055 -14.375 1 93.06 76 SER B N 1
ATOM 1544 C CA . SER B 1 76 ? -3.445 -13.5 -13.039 1 93.06 76 SER B CA 1
ATOM 1545 C C . SER B 1 76 ? -4.051 -12.359 -12.234 1 93.06 76 SER B C 1
ATOM 1547 O O . SER B 1 76 ? -3.58 -11.219 -12.297 1 93.06 76 SER B O 1
ATOM 1549 N N . LEU B 1 77 ? -4.996 -12.781 -11.469 1 94.56 77 LEU B N 1
ATOM 1550 C CA . LEU B 1 77 ? -5.695 -11.766 -10.695 1 94.56 77 LEU B CA 1
ATOM 1551 C C . LEU B 1 77 ? -5.074 -11.609 -9.312 1 94.56 77 LEU B C 1
ATOM 1553 O O . LEU B 1 77 ? -5.508 -10.766 -8.523 1 94.56 77 LEU B O 1
ATOM 1557 N N . ILE B 1 78 ? -4.02 -12.484 -9.07 1 91.88 78 ILE B N 1
ATOM 1558 C CA . ILE B 1 78 ? -3.537 -12.469 -7.695 1 91.88 78 ILE B CA 1
ATOM 1559 C C . ILE B 1 78 ? -2.01 -12.508 -7.684 1 91.88 78 ILE B C 1
ATOM 1561 O O . ILE B 1 78 ? -1.398 -12.773 -6.645 1 91.88 78 ILE B O 1
ATOM 1565 N N . ASP B 1 79 ? -1.394 -12.273 -8.773 1 89.5 79 ASP B N 1
ATOM 1566 C CA . ASP B 1 79 ? 0.066 -12.297 -8.805 1 89.5 79 ASP B CA 1
ATOM 1567 C C . ASP B 1 79 ? 0.641 -10.906 -8.508 1 89.5 79 ASP B C 1
ATOM 1569 O O . ASP B 1 79 ? -0.108 -9.945 -8.336 1 89.5 79 ASP B O 1
ATOM 1573 N N . PRO B 1 80 ? 1.928 -10.805 -8.344 1 88.5 80 PRO B N 1
ATOM 1574 C CA . PRO B 1 80 ? 2.539 -9.523 -7.988 1 88.5 80 PRO B CA 1
ATOM 1575 C C . PRO B 1 80 ? 2.215 -8.414 -8.992 1 88.5 80 PRO B C 1
ATOM 1577 O O . PRO B 1 80 ? 2.1 -7.25 -8.609 1 88.5 80 PRO B O 1
ATOM 1580 N N . ASP B 1 81 ? 2.105 -8.836 -10.172 1 89.56 81 ASP B N 1
ATOM 1581 C CA . ASP B 1 81 ? 1.73 -7.844 -11.172 1 89.56 81 ASP B CA 1
ATOM 1582 C C . ASP B 1 81 ? 0.333 -7.293 -10.898 1 89.56 81 ASP B C 1
ATOM 1584 O O . ASP B 1 81 ? 0.087 -6.098 -11.086 1 89.56 81 ASP B O 1
ATOM 1588 N N . ALA B 1 82 ? -0.505 -8.133 -10.523 1 93 82 ALA B N 1
ATOM 1589 C CA . ALA B 1 82 ? -1.848 -7.707 -10.141 1 93 82 ALA B CA 1
ATOM 1590 C C . ALA B 1 82 ? -1.797 -6.738 -8.961 1 93 82 ALA B C 1
ATOM 1592 O O . ALA B 1 82 ? -2.492 -5.723 -8.953 1 93 82 ALA B O 1
ATOM 1593 N N . CYS B 1 83 ? -0.992 -7.02 -7.969 1 92.06 83 CYS B N 1
ATOM 1594 C CA . CYS B 1 83 ? -0.81 -6.137 -6.82 1 92.06 83 CYS B CA 1
ATOM 1595 C C . CYS B 1 83 ? -0.318 -4.766 -7.258 1 92.06 83 CYS B C 1
ATOM 1597 O O . CYS B 1 83 ? -0.821 -3.742 -6.789 1 92.06 83 CYS B O 1
ATOM 1599 N N . ARG B 1 84 ? 0.572 -4.832 -8.102 1 91.19 84 ARG B N 1
ATOM 1600 C CA . ARG B 1 84 ? 1.139 -3.59 -8.617 1 91.19 84 ARG B CA 1
ATOM 1601 C C . ARG B 1 84 ? 0.075 -2.752 -9.32 1 91.19 84 ARG B C 1
ATOM 1603 O O . ARG B 1 84 ? 0 -1.538 -9.117 1 91.19 84 ARG B O 1
ATOM 1610 N N . ILE B 1 85 ? -0.636 -3.379 -10.117 1 93 85 ILE B N 1
ATOM 1611 C CA . ILE B 1 85 ? -1.667 -2.693 -10.883 1 93 85 ILE B CA 1
ATOM 1612 C C . ILE B 1 85 ? -2.711 -2.104 -9.938 1 93 85 ILE B C 1
ATOM 1614 O O . ILE B 1 85 ? -3.133 -0.958 -10.109 1 93 85 ILE B O 1
ATOM 1618 N N . ILE B 1 86 ? -3.113 -2.834 -8.938 1 94.62 86 ILE B N 1
ATOM 1619 C CA . ILE B 1 86 ? -4.082 -2.334 -7.969 1 94.62 86 ILE B CA 1
ATOM 1620 C C . ILE B 1 86 ? -3.49 -1.147 -7.215 1 94.62 86 ILE B C 1
ATOM 1622 O O . ILE B 1 86 ? -4.176 -0.15 -6.977 1 94.62 86 ILE B O 1
ATOM 1626 N N . GLY B 1 87 ? -2.23 -1.267 -6.824 1 93.25 87 GLY B N 1
ATOM 1627 C CA . GLY B 1 87 ? -1.546 -0.147 -6.199 1 93.25 87 GLY B CA 1
ATOM 1628 C C . GLY B 1 87 ? -1.555 1.11 -7.047 1 93.25 87 GLY B C 1
ATOM 1629 O O . GLY B 1 87 ? -1.82 2.203 -6.543 1 93.25 87 GLY B O 1
ATOM 1630 N N . LYS B 1 88 ? -1.318 0.899 -8.266 1 93.94 88 LYS B N 1
ATOM 1631 C CA . LYS B 1 88 ? -1.302 2.027 -9.188 1 93.94 88 LYS B CA 1
ATOM 1632 C C . LYS B 1 88 ? -2.691 2.641 -9.336 1 93.94 88 LYS B C 1
ATOM 1634 O O . LYS B 1 88 ? -2.85 3.859 -9.25 1 93.94 88 LYS B O 1
ATOM 1639 N N . LEU B 1 89 ? -3.635 1.817 -9.508 1 95.44 89 LEU B N 1
ATOM 1640 C CA . LEU B 1 89 ? -4.996 2.277 -9.75 1 95.44 89 LEU B CA 1
ATOM 1641 C C . LEU B 1 89 ? -5.543 3.027 -8.539 1 95.44 89 LEU B C 1
ATOM 1643 O O . LEU B 1 89 ? -6.121 4.105 -8.68 1 95.44 89 LEU B O 1
ATOM 1647 N N . ILE B 1 90 ? -5.344 2.451 -7.383 1 96.06 90 ILE B N 1
ATOM 1648 C CA . ILE B 1 90 ? -5.879 3.076 -6.18 1 96.06 90 ILE B CA 1
ATOM 1649 C C . ILE B 1 90 ? -5.168 4.402 -5.93 1 96.06 90 ILE B C 1
ATOM 1651 O O . ILE B 1 90 ? -5.793 5.375 -5.496 1 96.06 90 ILE B O 1
ATOM 1655 N N . ALA B 1 91 ? -3.871 4.457 -6.199 1 93.88 91 ALA B N 1
ATOM 1656 C CA . ALA B 1 91 ? -3.113 5.695 -6.047 1 93.88 91 ALA B CA 1
ATOM 1657 C C . ALA B 1 91 ? -3.627 6.773 -7 1 93.88 91 ALA B C 1
ATOM 1659 O O . ALA B 1 91 ? -3.844 7.918 -6.594 1 93.88 91 ALA B O 1
ATOM 1660 N N . GLU B 1 92 ? -3.84 6.395 -8.219 1 94.88 92 GLU B N 1
ATOM 1661 C CA . GLU B 1 92 ? -4.312 7.332 -9.227 1 94.88 92 GLU B CA 1
ATOM 1662 C C . GLU B 1 92 ? -5.711 7.844 -8.898 1 94.88 92 GLU B C 1
ATOM 1664 O O . GLU B 1 92 ? -5.965 9.047 -8.945 1 94.88 92 GLU B O 1
ATOM 1669 N N . ARG B 1 93 ? -6.559 6.977 -8.516 1 96.25 93 ARG B N 1
ATOM 1670 C CA . ARG B 1 93 ? -7.93 7.359 -8.195 1 96.25 93 ARG B CA 1
ATOM 1671 C C . ARG B 1 93 ? -7.973 8.234 -6.945 1 96.25 93 ARG B C 1
ATOM 1673 O O . ARG B 1 93 ? -8.812 9.133 -6.836 1 96.25 93 ARG B O 1
ATOM 1680 N N . SER B 1 94 ? -7.133 7.887 -5.992 1 93.81 94 SER B N 1
ATOM 1681 C CA . SER B 1 94 ? -7.043 8.719 -4.793 1 93.81 94 SER B CA 1
ATOM 1682 C C . SER B 1 94 ? -6.621 10.141 -5.137 1 93.81 94 SER B C 1
ATOM 1684 O O . SER B 1 94 ? -7.227 11.102 -4.66 1 93.81 94 SER B O 1
ATOM 1686 N N . LYS B 1 95 ? -5.656 10.25 -5.996 1 91.69 95 LYS B N 1
ATOM 1687 C CA . LYS B 1 95 ? -5.172 11.562 -6.406 1 91.69 95 LYS B CA 1
ATOM 1688 C C . LYS B 1 95 ? -6.266 12.352 -7.129 1 91.69 95 LYS B C 1
ATOM 1690 O O . LYS B 1 95 ? -6.402 13.555 -6.926 1 91.69 95 LYS B O 1
ATOM 1695 N N . GLU B 1 96 ? -6.965 11.656 -7.898 1 94.88 96 GLU B N 1
ATOM 1696 C CA . GLU B 1 96 ? -8.07 12.289 -8.602 1 94.88 96 GLU B CA 1
ATOM 1697 C C . GLU B 1 96 ? -9.109 12.836 -7.625 1 94.88 96 GLU B C 1
ATOM 1699 O O . GLU B 1 96 ? -9.797 13.812 -7.926 1 94.88 96 GLU B O 1
ATOM 1704 N N . ALA B 1 97 ? -9.18 12.203 -6.516 1 93.81 97 ALA B N 1
ATOM 1705 C CA . ALA B 1 97 ? -10.109 12.633 -5.477 1 93.81 97 ALA B CA 1
ATOM 1706 C C . ALA B 1 97 ? -9.43 13.586 -4.492 1 93.81 97 ALA B C 1
ATOM 1708 O O . ALA B 1 97 ? -9.969 13.859 -3.414 1 93.81 97 ALA B O 1
ATOM 1709 N N . ASP B 1 98 ? -8.188 13.938 -4.785 1 90.75 98 ASP B N 1
ATOM 1710 C CA . ASP B 1 98 ? -7.398 14.898 -4.02 1 90.75 98 ASP B CA 1
ATOM 1711 C C . ASP B 1 98 ? -6.965 14.32 -2.678 1 90.75 98 ASP B C 1
ATOM 1713 O O . ASP B 1 98 ? -6.898 15.031 -1.677 1 90.75 98 ASP B O 1
ATOM 1717 N N . VAL B 1 99 ? -6.863 13.07 -2.645 1 90.12 99 VAL B N 1
ATOM 1718 C CA . VAL B 1 99 ? -6.289 12.383 -1.491 1 90.12 99 VAL B CA 1
ATOM 1719 C C . VAL B 1 99 ? -4.852 11.969 -1.799 1 90.12 99 VAL B C 1
ATOM 1721 O O . VAL B 1 99 ? -4.605 11.203 -2.732 1 90.12 99 VAL B O 1
ATOM 1724 N N . TYR B 1 100 ? -3.912 12.367 -0.92 1 89.25 100 TYR B N 1
ATOM 1725 C CA . TYR B 1 100 ? -2.51 12.195 -1.279 1 89.25 100 TYR B CA 1
ATOM 1726 C C . TYR B 1 100 ? -1.779 11.359 -0.235 1 89.25 100 TYR B C 1
ATOM 1728 O O . TYR B 1 100 ? -0.615 11 -0.422 1 89.25 100 TYR B O 1
ATOM 1736 N N . ALA B 1 101 ? -2.412 11.172 0.89 1 90.19 101 ALA B N 1
ATOM 1737 C CA . ALA B 1 101 ? -1.864 10.305 1.93 1 90.19 101 ALA B CA 1
ATOM 1738 C C . ALA B 1 101 ? -2.963 9.469 2.58 1 90.19 101 ALA B C 1
ATOM 1740 O O . ALA B 1 101 ? -4.09 9.938 2.748 1 90.19 101 ALA B O 1
ATOM 1741 N N . MET B 1 102 ? -2.582 8.273 2.896 1 90.94 102 MET B N 1
ATOM 1742 C CA . MET B 1 102 ? -3.533 7.359 3.523 1 90.94 102 MET B CA 1
ATOM 1743 C C . MET B 1 102 ? -2.844 6.488 4.566 1 90.94 102 MET B C 1
ATOM 1745 O O . MET B 1 102 ? -1.622 6.324 4.535 1 90.94 102 MET B O 1
ATOM 1749 N N . ALA B 1 103 ? -3.676 6.09 5.473 1 91.56 103 ALA B N 1
ATOM 1750 C CA . ALA B 1 103 ? -3.236 5.094 6.445 1 91.56 103 ALA B CA 1
ATOM 1751 C C . ALA B 1 103 ? -3.568 3.682 5.969 1 91.56 103 ALA B C 1
ATOM 1753 O O . ALA B 1 103 ? -4.535 3.48 5.23 1 91.56 103 ALA B O 1
ATOM 1754 N N . TYR B 1 104 ? -2.68 2.779 6.266 1 89.44 104 TYR B N 1
ATOM 1755 C CA . TYR B 1 104 ? -2.916 1.371 5.961 1 89.44 104 TYR B CA 1
ATOM 1756 C C . TYR B 1 104 ? -2.883 0.529 7.23 1 89.44 104 TYR B C 1
ATOM 1758 O O . TYR B 1 104 ? -1.909 0.574 7.988 1 89.44 104 TYR B O 1
ATOM 1766 N N . GLU B 1 105 ? -4.012 -0.169 7.445 1 82.88 105 GLU B N 1
ATOM 1767 C CA . GLU B 1 105 ? -4.133 -1.104 8.562 1 82.88 105 GLU B CA 1
ATOM 1768 C C . GLU B 1 105 ? -4.426 -2.518 8.07 1 82.88 105 GLU B C 1
ATOM 1770 O O . GLU B 1 105 ? -5.555 -2.822 7.68 1 82.88 105 GLU B O 1
ATOM 1775 N N . PRO B 1 106 ? -3.264 -3.264 8.055 1 81.38 106 PRO B N 1
ATOM 1776 C CA . PRO B 1 106 ? -3.457 -4.629 7.562 1 81.38 106 PRO B CA 1
ATOM 1777 C C . PRO B 1 106 ? -4.531 -5.391 8.336 1 81.38 106 PRO B C 1
ATOM 1779 O O . PRO B 1 106 ? -4.652 -5.23 9.555 1 81.38 106 PRO B O 1
ATOM 1782 N N . ARG B 1 107 ? -5.336 -6.156 7.57 1 75.88 107 ARG B N 1
ATOM 1783 C CA . ARG B 1 107 ? -6.355 -6.996 8.188 1 75.88 107 ARG B CA 1
ATOM 1784 C C . ARG B 1 107 ? -5.723 -8.156 8.953 1 75.88 107 ARG B C 1
ATOM 1786 O O . ARG B 1 107 ? -4.684 -8.68 8.547 1 75.88 107 ARG B O 1
ATOM 1793 N N . LYS B 1 108 ? -5.953 -8.289 10.172 1 65 108 LYS B N 1
ATOM 1794 C CA . LYS B 1 108 ? -5.41 -9.398 10.953 1 65 108 LYS B CA 1
ATOM 1795 C C . LYS B 1 108 ? -5.688 -10.734 10.266 1 65 108 LYS B C 1
ATOM 1797 O O . LYS B 1 108 ? -4.77 -11.523 10.031 1 65 108 LYS B O 1
ATOM 1802 N N . ASN B 1 109 ? -6.547 -11.602 1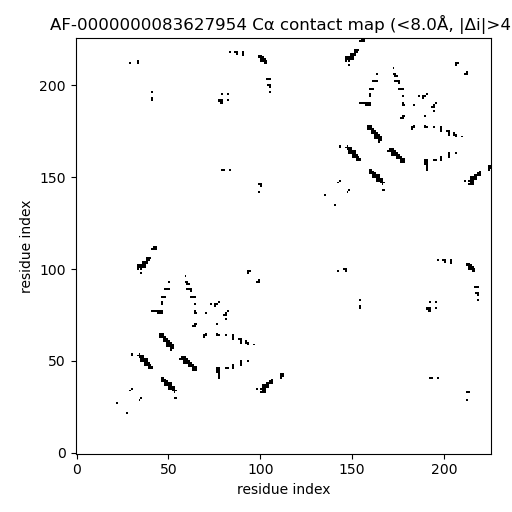0.648 1 53.97 109 ASN B N 1
ATOM 1803 C CA . ASN B 1 109 ? -6.871 -13.016 10.5 1 53.97 109 ASN B CA 1
ATOM 1804 C C . ASN B 1 109 ? -7.512 -13.305 9.148 1 53.97 109 ASN B C 1
ATOM 1806 O O . ASN B 1 109 ? -8.234 -14.297 9 1 53.97 109 ASN B O 1
ATOM 1810 N N . GLU B 1 110 ? -7.457 -12.422 8.266 1 50.94 110 GLU B N 1
ATOM 1811 C CA . GLU B 1 110 ? -8.391 -12.945 7.277 1 50.94 110 GLU B CA 1
ATOM 1812 C C . GLU B 1 110 ? -7.77 -14.094 6.488 1 50.94 110 GLU B C 1
ATOM 1814 O O . GLU B 1 110 ? -6.652 -13.977 5.98 1 50.94 110 GLU B O 1
ATOM 1819 N N . ARG B 1 111 ? -8.047 -15.312 6.824 1 45.09 111 ARG B N 1
ATOM 1820 C CA . ARG B 1 111 ? -7.715 -16.531 6.102 1 45.09 111 ARG B CA 1
ATOM 1821 C C . ARG B 1 111 ? -7.93 -16.359 4.602 1 45.09 111 ARG B C 1
ATOM 1823 O O . ARG B 1 111 ? -8.969 -15.852 4.172 1 45.09 111 ARG B O 1
ATOM 1830 N N . ILE B 1 112 ? -6.836 -16.031 3.943 1 45.53 112 ILE B N 1
ATOM 1831 C CA . ILE B 1 112 ? -6.98 -16.047 2.492 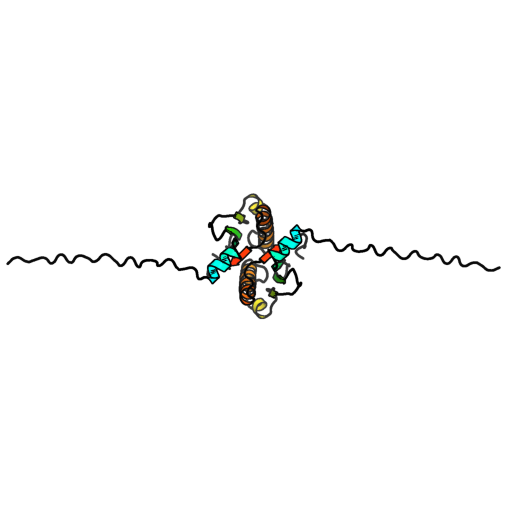1 45.53 112 ILE B CA 1
ATOM 1832 C C . ILE B 1 112 ? -7.789 -17.281 2.072 1 45.53 112 ILE B C 1
ATOM 1834 O O . ILE B 1 112 ? -7.402 -18.406 2.357 1 45.53 112 ILE B O 1
ATOM 1838 N N . GLU B 1 113 ? -9.133 -17.156 2.186 1 39.97 113 GLU B N 1
ATOM 1839 C CA . GLU B 1 113 ? -9.945 -18.234 1.643 1 39.97 113 GLU B CA 1
ATOM 1840 C C . GLU B 1 113 ? -9.797 -18.328 0.127 1 39.97 113 GLU B C 1
ATOM 1842 O O . GLU B 1 113 ? -9.547 -17.328 -0.542 1 39.97 113 GLU B O 1
#

Organism: NCBI:txid97028

Sequence (226 aa):
GSVIRAAWTRRSRGEAEKRPNRKSWKRRTDMYMRPFLLDIFFSKKFIHAKLTHRGTSKVICVATTNAKDLRNSLPSLIDPDACRIIGKLIAERSKEADVYAMAYEPRKNERIEGSVIRAAWTRRSRGEAEKRPNRKSWKRRTDMYMRPFLLDIFFSKKFIHAKLTHRGTSKVICVATTNAKDLRNSLPSLIDPDACRIIGKLIAERSKEADVYAMAYEPRKNERIE

Secondary structure (DSSP, 8-state):
------------------------HHHHHHHHH--EEEEEEE-SS-EEEEEEETTT--EEEEEETTSHHHHTT-S-SSSHHHHHHHHHHHHHHHHHTT---BEE---SS----/------------------------HHHHHHHHH--EEEEEEE-SS-EEEEEEETTT--EEEEEETTSHHHHTT-S-SSSHHHHHHHHHHHHHHHHHTT---BEE---SS----

InterPro domains:
  IPR005484 Large ribosomal subunit protein uL18, bacterial/plantae/animalia [PTHR12899] (6-113)
  IPR036967 Small ribosomal subunit protein uS11 superfamily [G3DSA:3.30.420.80] (4-113)

pLDDT: mean 74.97, std 24.8, range [26.7, 97.94]

Solvent-accessible surface area (backbone atoms only — not comparable to full-atom values): 13206 Å² total; per-residue (Å²): 134,82,76,76,73,77,73,76,73,73,76,73,82,76,75,74,71,75,65,75,76,73,71,50,71,69,47,54,55,38,42,73,71,35,36,25,38,38,41,70,45,68,44,77,70,30,35,37,38,38,33,28,32,61,86,77,65,42,76,74,45,73,31,48,34,73,35,74,79,41,48,75,68,42,96,46,40,47,37,52,67,36,52,50,49,43,51,37,47,42,39,52,50,31,45,76,71,72,43,67,49,33,17,63,62,68,71,80,78,72,67,66,87,134,85,77,76,75,76,76,74,73,76,74,75,81,78,74,72,72,75,64,76,75,73,71,51,70,69,48,53,54,38,44,74,71,35,38,27,38,41,42,71,46,68,43,78,72,29,35,38,39,37,32,29,32,63,86,76,67,44,76,73,45,73,31,49,33,73,35,72,80,41,49,75,68,42,96,45,40,48,35,51,66,34,51,50,49,43,51,37,48,42,38,53,49,31,46,75,70,72,43,67,49,32,18,62,64,67,73,81,78,73,68,65,88